Protein AF-A0A9W8GGF5-F1 (afdb_monomer_lite)

Foldseek 3Di:
DVVVLVPDDPVVNVVVVVVVVVVVVVVVVVVQVVVVVVVVVVVVVVVVVVVVVPDPPDDDPDCPDPDPPQFFDKDKDKDWCVDCVQAVDWDAAPNRLETEHDLVSVVVCLVVLLVVQVVLVVDPAFPDRKKKWKKKFKDWPNDTQDIFPIQIDDSVCVSVSSVVRVVSVVVVSVCCVVVVPSNVSSVPPTRIIMMMMMIIGTRHDPPPLQPPPQDFDPWCDDPPDIDGRDRDPPQPQLVVQCVVQPCVRNVDGGPDSDPVSVCVVCVNPDDDDDPPPD

pLDDT: mean 73.53, std 18.03, range [32.34, 97.19]

Structure (mmCIF, N/CA/C/O backbone):
data_AF-A0A9W8GGF5-F1
#
_entry.id   AF-A0A9W8GGF5-F1
#
loop_
_atom_site.group_PDB
_atom_site.id
_atom_site.type_symbol
_atom_site.label_atom_id
_atom_site.label_alt_id
_atom_site.label_comp_id
_atom_site.label_asym_id
_atom_site.label_entity_id
_atom_site.label_seq_id
_atom_site.pdbx_PDB_ins_code
_atom_site.Cartn_x
_atom_site.Cartn_y
_atom_site.Cartn_z
_atom_site.occupancy
_atom_site.B_iso_or_equiv
_atom_site.auth_seq_id
_atom_site.auth_comp_id
_atom_site.auth_asym_id
_atom_site.auth_atom_id
_atom_site.pdbx_PDB_model_num
ATOM 1 N N . MET A 1 1 ? 32.914 15.468 -36.894 1.00 51.06 1 MET A N 1
ATOM 2 C CA . MET A 1 1 ? 32.803 15.089 -35.466 1.00 51.06 1 MET A CA 1
ATOM 3 C C . MET A 1 1 ? 33.091 13.597 -35.265 1.00 51.06 1 MET A C 1
ATOM 5 O O . MET A 1 1 ? 33.987 13.287 -34.498 1.00 51.06 1 MET A O 1
ATOM 9 N N . TYR A 1 2 ? 32.466 12.690 -36.031 1.00 46.34 2 TYR A N 1
ATOM 10 C CA . TYR A 1 2 ? 32.773 11.245 -36.002 1.00 46.34 2 TYR A CA 1
ATOM 11 C C . TY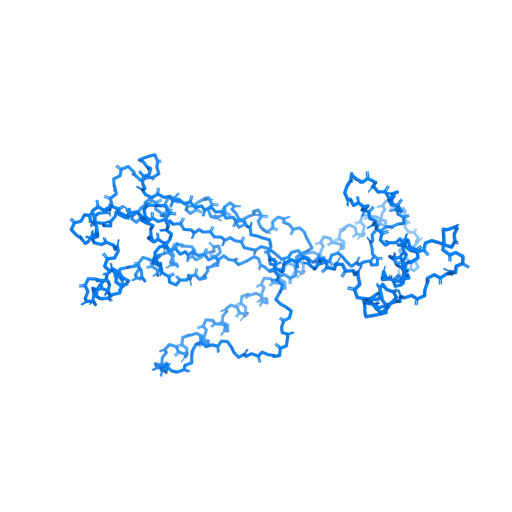R A 1 2 ? 34.224 10.866 -36.367 1.00 46.34 2 TYR A C 1
ATOM 13 O O . TYR A 1 2 ? 34.773 9.944 -35.777 1.00 46.34 2 TYR A O 1
ATOM 21 N N . SER A 1 3 ? 34.885 11.593 -37.281 1.00 53.00 3 SER A N 1
ATOM 22 C CA . SER A 1 3 ? 36.275 11.276 -37.670 1.00 53.00 3 SER A CA 1
ATOM 23 C C . SER A 1 3 ? 37.319 11.606 -36.598 1.00 53.00 3 SER A C 1
ATOM 25 O O . SER A 1 3 ? 38.420 11.079 -36.657 1.00 53.00 3 SER A O 1
ATOM 27 N N . PHE A 1 4 ? 36.989 12.480 -35.640 1.00 61.28 4 PHE A N 1
ATOM 28 C CA . PHE A 1 4 ? 37.875 12.842 -34.532 1.00 61.28 4 PHE A CA 1
ATOM 29 C C . PHE A 1 4 ? 37.744 11.832 -33.389 1.00 61.28 4 PHE A C 1
ATOM 31 O O . PHE A 1 4 ? 38.746 11.353 -32.877 1.00 61.28 4 PHE A O 1
ATOM 38 N N . PHE A 1 5 ? 36.512 11.428 -33.064 1.00 63.66 5 PHE A N 1
ATOM 39 C CA . PHE A 1 5 ? 36.251 10.418 -32.039 1.00 63.66 5 PHE A CA 1
ATOM 40 C C . PHE A 1 5 ? 36.925 9.078 -32.370 1.00 63.66 5 PHE A C 1
ATOM 42 O O . PHE A 1 5 ? 37.665 8.550 -31.551 1.00 63.66 5 PHE A O 1
ATOM 49 N N . ASN A 1 6 ? 36.796 8.611 -33.617 1.00 66.19 6 ASN A N 1
ATOM 50 C CA . ASN A 1 6 ? 37.407 7.356 -34.073 1.00 66.19 6 ASN A CA 1
ATOM 51 C C . ASN A 1 6 ? 38.944 7.407 -34.195 1.00 66.19 6 ASN A C 1
ATOM 53 O O . ASN A 1 6 ? 39.558 6.388 -34.497 1.00 66.19 6 ASN A O 1
ATOM 57 N N . SER A 1 7 ? 39.560 8.581 -34.014 1.00 67.94 7 SER A N 1
ATOM 58 C CA . SER A 1 7 ? 41.021 8.757 -34.033 1.00 67.94 7 SER A CA 1
ATOM 59 C C . SER A 1 7 ? 41.655 8.774 -32.638 1.00 67.94 7 SER A C 1
ATOM 61 O O . SER A 1 7 ? 42.878 8.790 -32.527 1.00 67.94 7 SER A O 1
ATOM 63 N N . LEU A 1 8 ? 40.834 8.776 -31.584 1.00 71.62 8 LEU A N 1
ATOM 64 C CA . LEU A 1 8 ? 41.281 8.738 -30.193 1.00 71.62 8 LEU A CA 1
ATOM 65 C C . LEU A 1 8 ? 41.612 7.306 -29.760 1.00 71.62 8 LEU A C 1
ATOM 67 O O . LEU A 1 8 ? 41.119 6.345 -30.356 1.00 71.62 8 LEU A O 1
ATOM 71 N N . SER A 1 9 ? 42.427 7.163 -28.713 1.00 81.31 9 SER A N 1
ATOM 72 C CA . SER A 1 9 ? 42.676 5.858 -28.093 1.00 81.31 9 SER A CA 1
ATOM 73 C C . SER A 1 9 ? 41.379 5.282 -27.506 1.00 81.31 9 SER A C 1
ATOM 75 O O . SER A 1 9 ? 40.455 6.029 -27.188 1.00 81.31 9 SER A O 1
ATOM 77 N N . ILE A 1 10 ? 41.298 3.957 -27.359 1.00 74.50 10 ILE A N 1
ATOM 78 C CA . ILE A 1 10 ? 40.105 3.293 -26.802 1.00 74.50 10 ILE A CA 1
ATOM 79 C C . ILE A 1 10 ? 39.810 3.810 -25.382 1.00 74.50 10 ILE A C 1
ATOM 81 O O . ILE A 1 10 ? 38.660 4.090 -25.067 1.00 74.50 10 ILE A O 1
ATOM 85 N N . GLU A 1 11 ? 40.843 4.041 -24.566 1.00 77.31 11 GLU A N 1
ATOM 86 C CA . GLU A 1 11 ? 40.689 4.598 -23.214 1.00 77.31 11 GLU A CA 1
ATOM 87 C C . GLU A 1 11 ? 40.115 6.024 -23.223 1.00 77.31 11 GLU A C 1
ATOM 89 O O . GLU A 1 11 ? 39.251 6.352 -22.408 1.00 77.31 11 GLU A O 1
ATOM 94 N N . ASP A 1 12 ? 40.547 6.871 -24.162 1.00 73.38 12 ASP A N 1
ATOM 95 C CA . ASP A 1 12 ? 40.023 8.235 -24.295 1.00 73.38 12 ASP A CA 1
ATOM 96 C C . ASP A 1 12 ? 38.578 8.240 -24.815 1.00 73.38 12 ASP A C 1
ATOM 98 O O . ASP A 1 12 ? 37.759 9.049 -24.369 1.00 73.38 12 ASP A O 1
ATOM 102 N N . GLN A 1 13 ? 38.240 7.320 -25.726 1.00 69.69 13 GLN A N 1
ATOM 103 C CA . GLN A 1 13 ? 36.870 7.129 -26.210 1.00 69.69 13 GLN A CA 1
ATOM 104 C C . GLN A 1 13 ? 35.942 6.678 -25.074 1.00 69.69 13 GLN A C 1
ATOM 106 O O . GLN A 1 13 ? 34.884 7.284 -24.883 1.00 69.69 13 GLN A O 1
ATOM 111 N N . ASP A 1 14 ? 36.352 5.684 -24.281 1.00 70.12 14 ASP A N 1
ATOM 112 C CA . ASP A 1 14 ? 35.579 5.167 -23.147 1.00 70.12 14 ASP A CA 1
ATOM 113 C C . ASP A 1 14 ? 35.387 6.226 -22.057 1.00 70.12 14 ASP A C 1
ATOM 115 O O . ASP A 1 14 ? 34.285 6.382 -21.520 1.00 70.12 14 ASP A O 1
ATOM 119 N N . LYS A 1 15 ? 36.422 7.025 -21.774 1.00 75.88 15 LYS A N 1
ATOM 120 C CA . LYS A 1 15 ? 36.327 8.140 -20.826 1.00 75.88 15 LYS A CA 1
ATOM 121 C C . LYS A 1 15 ? 35.338 9.207 -21.300 1.00 75.88 15 LYS A C 1
ATOM 123 O O . LYS A 1 15 ? 34.479 9.629 -20.525 1.00 75.88 15 LYS A O 1
ATOM 128 N N . MET A 1 16 ? 35.398 9.596 -22.575 1.00 75.38 16 MET A N 1
ATOM 129 C CA . MET A 1 16 ? 34.457 10.562 -23.155 1.00 75.38 16 MET A CA 1
ATOM 130 C C . MET A 1 16 ? 33.015 10.037 -23.179 1.00 75.38 16 MET A C 1
ATOM 132 O O . MET A 1 16 ? 32.076 10.806 -22.962 1.00 75.38 16 MET A O 1
ATOM 136 N N . VAL A 1 17 ? 32.819 8.738 -23.424 1.00 71.75 17 VAL A N 1
ATOM 137 C CA . VAL A 1 17 ? 31.499 8.090 -23.352 1.00 71.75 17 VAL A CA 1
ATOM 138 C C . VAL A 1 17 ? 30.986 8.071 -21.913 1.00 71.75 17 VAL A C 1
ATOM 140 O O . VAL A 1 17 ? 29.831 8.430 -21.684 1.00 71.75 17 VAL A O 1
ATOM 143 N N . GLY A 1 18 ? 31.835 7.732 -20.941 1.00 73.00 18 GLY A N 1
ATOM 144 C CA . GLY A 1 18 ? 31.492 7.736 -19.518 1.00 73.00 18 GLY A CA 1
ATOM 145 C C . GLY A 1 18 ? 31.085 9.119 -19.003 1.00 73.00 18 GLY A C 1
ATOM 146 O O . GLY A 1 18 ? 30.042 9.258 -18.364 1.00 73.00 18 GLY A O 1
ATOM 147 N N . GLU A 1 19 ? 31.850 10.159 -19.340 1.00 78.25 19 GLU A N 1
ATOM 148 C CA . GLU A 1 19 ? 31.534 11.552 -18.985 1.00 78.25 19 GLU A CA 1
ATOM 149 C C . GLU A 1 19 ? 30.218 12.017 -19.626 1.00 78.25 19 GLU A C 1
ATOM 151 O O . GLU A 1 19 ? 29.399 12.688 -18.985 1.00 78.25 19 GLU A O 1
ATOM 156 N N . LYS A 1 20 ? 29.960 11.611 -20.875 1.00 73.19 20 LYS A N 1
ATOM 157 C CA . LYS A 1 20 ? 28.725 11.957 -21.582 1.00 73.19 20 LYS A CA 1
ATOM 158 C C . LYS A 1 20 ? 27.503 11.231 -21.023 1.00 73.19 20 LYS A C 1
ATOM 160 O O . LYS A 1 20 ? 26.466 11.866 -20.849 1.00 73.19 20 LYS A O 1
ATOM 165 N N . LEU A 1 21 ? 27.629 9.949 -20.679 1.00 59.28 21 LEU A N 1
ATOM 166 C CA . LEU A 1 21 ? 26.585 9.181 -19.992 1.00 59.28 21 LEU A CA 1
ATOM 167 C C . LEU A 1 21 ? 26.280 9.757 -18.607 1.00 59.28 21 LEU A C 1
ATOM 169 O O . LEU A 1 21 ? 25.115 9.875 -18.236 1.00 59.28 21 LEU A O 1
ATOM 173 N N . HIS A 1 22 ? 27.306 10.163 -17.858 1.00 69.44 22 HIS A N 1
ATOM 174 C CA . HIS A 1 22 ? 27.123 10.808 -16.561 1.00 69.44 22 HIS A CA 1
ATOM 175 C C . HIS A 1 22 ? 26.369 12.140 -16.689 1.00 69.44 22 HIS A C 1
ATOM 177 O O . HIS A 1 22 ? 25.399 12.368 -15.969 1.00 69.44 22 HIS A O 1
ATOM 183 N N . THR A 1 23 ? 26.755 12.977 -17.656 1.00 77.44 23 THR A N 1
ATOM 184 C CA . THR A 1 23 ? 26.082 14.258 -17.929 1.00 77.44 23 THR A CA 1
ATOM 185 C C . THR A 1 23 ? 24.625 14.038 -18.354 1.00 77.44 23 THR A C 1
ATOM 187 O O . THR A 1 23 ? 23.726 14.672 -17.809 1.00 77.44 23 THR A O 1
ATOM 190 N N . MET A 1 24 ? 24.369 13.084 -19.257 1.00 62.78 24 MET A N 1
ATOM 191 C CA . MET A 1 24 ? 23.010 12.735 -19.688 1.00 62.78 24 MET A CA 1
ATOM 192 C C . MET A 1 24 ? 22.141 12.211 -18.540 1.00 62.78 24 MET A C 1
ATOM 194 O O . MET A 1 24 ? 20.963 12.550 -18.474 1.00 62.78 24 MET A O 1
ATOM 198 N N . ASN A 1 25 ? 22.704 11.415 -17.626 1.00 61.47 25 ASN A N 1
ATOM 199 C CA . ASN A 1 25 ? 21.973 10.929 -16.455 1.00 61.47 25 ASN A CA 1
ATOM 200 C C . ASN A 1 25 ? 21.582 12.073 -15.514 1.00 61.47 25 ASN A C 1
ATOM 202 O O . ASN A 1 25 ? 20.444 12.104 -15.054 1.00 61.47 25 ASN A O 1
ATOM 206 N N . LEU A 1 26 ? 22.480 13.035 -15.276 1.00 75.38 26 LEU A N 1
ATOM 207 C CA . LEU A 1 26 ? 22.184 14.215 -14.456 1.00 75.38 26 LEU A CA 1
ATOM 208 C C . LEU A 1 26 ? 21.113 15.111 -15.098 1.00 75.38 26 LEU A C 1
ATOM 210 O O . LEU A 1 26 ? 20.215 15.600 -14.413 1.00 75.38 26 LEU A O 1
ATOM 214 N N . GLU A 1 27 ? 21.185 15.320 -16.415 1.00 71.81 27 GLU A N 1
ATOM 215 C CA . GLU A 1 27 ? 20.181 16.087 -17.164 1.00 71.81 27 GLU A CA 1
ATOM 216 C C . GLU A 1 27 ? 18.812 15.394 -17.154 1.00 71.81 27 GLU A C 1
ATOM 218 O O . GLU A 1 27 ? 17.785 16.053 -16.965 1.00 71.81 27 GLU A O 1
ATOM 223 N N . TRP A 1 28 ? 18.795 14.067 -17.305 1.00 62.94 28 TRP A N 1
ATOM 224 C CA . TRP A 1 28 ? 17.580 13.263 -17.218 1.00 62.94 28 TRP A CA 1
ATOM 225 C C . TRP A 1 28 ? 16.968 13.309 -15.818 1.00 62.94 28 TRP A C 1
ATOM 227 O O . TRP A 1 28 ? 15.774 13.573 -15.694 1.00 62.94 28 TRP A O 1
ATOM 237 N N . GLU A 1 29 ? 17.769 13.112 -14.768 1.00 58.84 29 GLU A N 1
ATOM 238 C CA . GLU A 1 29 ? 17.314 13.148 -13.374 1.00 58.84 29 GLU A CA 1
ATOM 239 C C . GLU A 1 29 ? 16.692 14.506 -13.041 1.00 58.84 29 GLU A C 1
ATOM 241 O O . GLU A 1 29 ? 15.559 14.575 -12.559 1.00 58.84 29 GLU A O 1
ATOM 246 N N . LYS A 1 30 ? 17.374 15.595 -13.413 1.00 74.50 30 LYS A N 1
ATOM 247 C CA . LYS A 1 30 ? 16.872 16.957 -13.228 1.00 74.50 30 LYS A CA 1
ATOM 248 C C . LYS A 1 30 ? 15.566 17.204 -13.989 1.00 74.50 30 LYS A C 1
ATOM 250 O O . LYS A 1 30 ? 14.607 17.706 -13.407 1.00 74.50 30 LYS A O 1
ATOM 255 N N . SER A 1 31 ? 15.498 16.826 -15.267 1.00 61.78 31 SER A N 1
ATOM 256 C CA . SER A 1 31 ? 14.288 17.008 -16.079 1.00 61.78 31 SER A CA 1
ATOM 257 C C . SER A 1 31 ? 13.111 16.180 -15.554 1.00 61.78 31 SER A C 1
ATOM 259 O O . SER A 1 31 ? 11.965 16.637 -15.574 1.00 61.78 31 SER A O 1
ATOM 261 N N . ASN A 1 32 ? 13.379 14.975 -15.053 1.00 54.91 32 ASN A N 1
ATOM 262 C CA . ASN A 1 32 ? 12.346 14.091 -14.535 1.00 54.91 32 ASN A CA 1
ATOM 263 C C . ASN A 1 32 ? 11.808 14.578 -13.180 1.00 54.91 32 ASN A C 1
ATOM 265 O O . ASN A 1 32 ? 10.596 14.522 -12.963 1.00 54.91 32 ASN A O 1
ATOM 269 N N . LEU A 1 33 ? 12.676 15.125 -12.320 1.00 61.12 33 LEU A N 1
ATOM 270 C CA . LEU A 1 33 ? 12.291 15.806 -11.078 1.00 61.12 33 LEU A CA 1
ATOM 271 C C . LEU A 1 33 ? 11.419 17.038 -11.362 1.00 61.12 33 LEU A C 1
ATOM 273 O O . LEU A 1 33 ? 10.316 17.139 -10.830 1.00 61.12 33 LEU A O 1
ATOM 277 N N . GLU A 1 34 ? 11.841 17.919 -12.275 1.00 68.12 34 GLU A N 1
ATOM 278 C CA . GLU A 1 34 ? 11.065 19.110 -12.663 1.00 68.12 34 GLU A CA 1
ATOM 279 C C . GLU A 1 34 ? 9.689 18.738 -13.251 1.00 68.12 34 GLU A C 1
ATOM 281 O O . GLU A 1 34 ? 8.662 19.343 -12.927 1.00 68.12 34 GLU A O 1
ATOM 286 N N . ALA A 1 35 ? 9.635 17.698 -14.090 1.00 50.44 35 ALA A N 1
ATOM 287 C CA . ALA A 1 35 ? 8.381 17.203 -14.650 1.00 50.44 35 ALA A CA 1
ATOM 288 C C . ALA A 1 35 ? 7.485 16.530 -13.593 1.00 50.44 35 ALA A C 1
ATOM 290 O O . ALA A 1 35 ? 6.257 16.592 -13.702 1.00 50.44 35 ALA A O 1
ATOM 291 N N . ALA A 1 36 ? 8.070 15.873 -12.588 1.00 46.88 36 ALA A N 1
ATOM 292 C CA . ALA A 1 36 ? 7.338 15.283 -11.471 1.00 46.88 36 ALA A CA 1
ATOM 293 C C . ALA A 1 36 ? 6.711 16.363 -10.585 1.00 46.88 36 ALA A C 1
ATOM 295 O O . ALA A 1 36 ? 5.510 16.284 -10.314 1.00 46.88 36 ALA A O 1
ATOM 296 N N . ASP A 1 37 ? 7.466 17.402 -10.233 1.00 57.75 37 ASP A N 1
ATOM 297 C CA . ASP A 1 37 ? 6.970 18.535 -9.451 1.00 57.75 37 ASP A CA 1
ATOM 298 C C . ASP A 1 37 ? 5.801 19.236 -10.146 1.00 57.75 37 ASP A C 1
ATOM 300 O O . ASP A 1 37 ? 4.769 19.504 -9.524 1.00 57.75 37 ASP A O 1
ATOM 304 N N . GLU A 1 38 ? 5.894 19.458 -11.459 1.00 57.72 38 GLU A N 1
ATOM 305 C CA . GLU A 1 38 ? 4.811 20.082 -12.222 1.00 57.72 38 GLU A CA 1
ATOM 306 C C . GLU A 1 38 ? 3.555 19.192 -12.292 1.00 57.72 38 GLU A C 1
ATOM 308 O O . GLU A 1 38 ? 2.430 19.692 -12.173 1.00 57.72 38 GLU A O 1
ATOM 313 N N . ARG A 1 39 ? 3.710 17.865 -12.427 1.00 47.09 39 ARG A N 1
ATOM 314 C CA . ARG A 1 39 ? 2.578 16.917 -12.366 1.00 47.09 39 ARG A CA 1
ATOM 315 C C . ARG A 1 39 ? 1.919 16.924 -10.986 1.00 47.09 39 ARG A C 1
ATOM 317 O O . ARG A 1 39 ? 0.692 17.011 -10.903 1.00 47.09 39 ARG A O 1
ATOM 324 N N . SER A 1 40 ? 2.718 16.887 -9.923 1.00 45.44 40 SER A N 1
ATOM 325 C CA . SER A 1 40 ? 2.254 16.929 -8.533 1.00 45.44 40 SER A CA 1
ATOM 326 C C . SER A 1 40 ? 1.532 18.238 -8.220 1.00 45.44 40 SER A C 1
ATOM 328 O O . SER A 1 40 ? 0.445 18.228 -7.636 1.00 45.44 40 SER A O 1
ATOM 330 N N . ARG A 1 41 ? 2.072 19.373 -8.679 1.00 68.00 41 ARG A N 1
ATOM 331 C CA . ARG A 1 41 ? 1.452 20.696 -8.537 1.00 68.00 41 ARG A CA 1
ATOM 332 C C . ARG A 1 41 ? 0.083 20.751 -9.217 1.00 68.00 41 ARG A C 1
ATOM 334 O O . ARG A 1 41 ? -0.890 21.146 -8.576 1.00 68.00 41 ARG A O 1
ATOM 341 N N . ARG A 1 42 ? -0.020 20.290 -10.470 1.00 53.69 42 ARG A N 1
ATOM 342 C CA . ARG A 1 42 ? -1.293 20.244 -11.220 1.00 53.69 42 ARG A CA 1
ATOM 343 C C . ARG A 1 42 ? -2.322 19.319 -10.579 1.00 53.69 42 ARG A C 1
ATOM 345 O O . ARG A 1 42 ? -3.494 19.681 -10.497 1.00 53.69 42 ARG A O 1
ATOM 352 N N . ALA A 1 43 ? -1.898 18.149 -10.101 1.00 45.72 43 ALA A N 1
ATOM 353 C CA . ALA A 1 43 ? -2.781 17.206 -9.420 1.00 45.72 43 ALA A CA 1
ATOM 354 C C . ALA A 1 43 ? -3.342 17.796 -8.116 1.00 45.72 43 ALA A C 1
ATOM 356 O O . ALA A 1 43 ? -4.540 17.687 -7.856 1.00 45.72 43 ALA A O 1
ATOM 357 N N . ARG A 1 44 ? -2.507 18.492 -7.331 1.00 50.72 44 ARG A N 1
ATOM 358 C CA . ARG A 1 44 ? -2.931 19.191 -6.104 1.00 50.72 44 ARG A CA 1
ATOM 359 C C . ARG A 1 44 ? -3.891 20.336 -6.391 1.00 50.72 44 ARG A C 1
ATOM 361 O O . ARG A 1 44 ? -4.883 20.498 -5.683 1.00 50.72 44 ARG A O 1
ATOM 368 N N . GLU A 1 45 ? -3.608 21.127 -7.420 1.00 58.81 45 GLU A N 1
ATOM 369 C CA . GLU A 1 45 ? -4.470 22.231 -7.837 1.00 58.81 45 GLU A CA 1
ATOM 370 C C . GLU A 1 45 ? -5.849 21.713 -8.275 1.00 58.81 45 GLU A C 1
ATOM 372 O O . GLU A 1 45 ? -6.875 22.214 -7.815 1.00 58.81 45 GLU A O 1
ATOM 377 N N . MET A 1 46 ? -5.876 20.628 -9.053 1.00 54.31 46 MET A N 1
ATOM 378 C CA . MET A 1 46 ? -7.105 19.945 -9.458 1.00 54.31 46 MET A CA 1
ATOM 379 C C . MET A 1 46 ? -7.861 19.355 -8.258 1.00 54.31 46 MET A C 1
ATOM 381 O O . MET A 1 46 ? -9.066 19.563 -8.138 1.00 54.31 46 MET A O 1
ATOM 385 N N . ALA A 1 47 ? -7.171 18.689 -7.328 1.00 48.84 47 ALA A N 1
ATOM 386 C CA . ALA A 1 47 ? -7.783 18.128 -6.123 1.00 48.84 47 ALA A CA 1
ATOM 387 C C . ALA A 1 47 ? -8.425 19.213 -5.241 1.00 48.84 47 ALA A C 1
ATOM 389 O O . ALA A 1 47 ? -9.566 19.057 -4.806 1.00 48.84 47 ALA A O 1
ATOM 390 N N . ARG A 1 48 ? -7.747 20.353 -5.042 1.00 56.44 48 ARG A N 1
ATOM 391 C CA . ARG A 1 48 ? -8.296 21.507 -4.306 1.00 56.44 48 ARG A CA 1
ATOM 392 C C . ARG A 1 48 ? -9.514 22.109 -5.005 1.00 56.44 48 ARG A C 1
ATOM 394 O O . ARG A 1 48 ? -10.502 22.417 -4.341 1.00 56.44 48 ARG A O 1
ATOM 401 N N . GLN A 1 49 ? -9.478 22.235 -6.333 1.00 56.22 49 GLN A N 1
ATOM 402 C CA . GLN A 1 49 ? -10.628 22.698 -7.117 1.00 56.22 49 GLN A CA 1
ATOM 403 C C . GLN A 1 49 ? -11.822 21.738 -7.021 1.00 56.22 49 GLN A C 1
ATOM 405 O O . GLN A 1 49 ? -12.963 22.195 -7.005 1.00 56.22 49 GLN A O 1
ATOM 410 N N . MET A 1 50 ? -11.582 20.426 -6.939 1.00 48.88 50 MET A N 1
ATOM 411 C CA . MET A 1 50 ? -12.644 19.429 -6.769 1.00 48.88 50 MET A CA 1
ATOM 412 C C . MET A 1 50 ? -13.221 19.426 -5.349 1.00 48.88 50 MET A C 1
ATOM 414 O O . MET A 1 50 ? -14.441 19.396 -5.207 1.00 48.88 50 MET A O 1
ATOM 418 N N . MET A 1 51 ? -12.384 19.550 -4.311 1.00 50.91 51 MET A N 1
ATOM 419 C CA . MET A 1 51 ? -12.849 19.703 -2.923 1.00 50.91 51 MET A CA 1
ATOM 420 C C . MET A 1 51 ? -13.700 20.966 -2.740 1.00 50.91 51 MET A C 1
ATOM 422 O O . MET A 1 51 ? -14.743 20.912 -2.100 1.00 50.91 51 MET A O 1
ATOM 426 N N . ALA A 1 52 ? -13.300 22.090 -3.347 1.00 58.25 52 ALA A N 1
ATOM 427 C CA . ALA A 1 52 ? -14.037 23.353 -3.263 1.00 58.25 52 ALA A CA 1
ATOM 428 C C . ALA A 1 52 ? -15.418 23.317 -3.946 1.00 58.25 52 ALA A C 1
ATOM 430 O O . ALA A 1 52 ? -16.257 24.174 -3.677 1.00 58.25 52 ALA A O 1
ATOM 431 N N . ARG A 1 53 ? -15.659 22.351 -4.842 1.00 53.69 53 ARG A N 1
ATOM 432 C CA . ARG A 1 53 ? -16.933 22.205 -5.561 1.00 53.69 53 ARG A CA 1
ATOM 433 C C . ARG A 1 53 ? -17.968 21.364 -4.814 1.00 53.69 53 ARG A C 1
ATOM 435 O O . ARG A 1 53 ? -19.120 21.390 -5.231 1.00 53.69 53 ARG A O 1
ATOM 442 N N . SER A 1 54 ? -17.586 20.661 -3.741 1.00 44.19 54 SER A N 1
ATOM 443 C CA . SER A 1 54 ? -18.479 19.862 -2.879 1.00 44.19 54 SER A CA 1
ATOM 444 C C . SER A 1 54 ? -19.511 19.016 -3.644 1.00 44.19 54 SER A C 1
ATOM 446 O O . SER A 1 54 ? -20.658 18.908 -3.217 1.00 44.19 54 SER A O 1
ATOM 448 N N . ASP A 1 55 ? -19.132 18.453 -4.796 1.00 41.47 55 ASP A N 1
ATOM 449 C CA . ASP A 1 55 ? -20.049 17.722 -5.673 1.00 41.47 55 ASP A CA 1
ATOM 450 C C . ASP A 1 55 ? -20.201 16.269 -5.174 1.00 41.47 55 ASP A C 1
ATOM 452 O O . ASP A 1 55 ? -19.235 15.500 -5.232 1.00 41.47 55 ASP A O 1
ATOM 456 N N . PRO A 1 56 ? -21.381 15.865 -4.663 1.00 43.03 56 PRO A N 1
ATOM 457 C CA . PRO A 1 56 ? -21.572 14.558 -4.036 1.00 43.03 56 PRO A CA 1
ATOM 458 C C . PRO A 1 56 ? -21.513 13.383 -5.027 1.00 43.03 56 PRO A C 1
ATOM 460 O O . PRO A 1 56 ? -21.424 12.236 -4.594 1.00 43.03 56 PRO A O 1
ATOM 463 N N . ASN A 1 57 ? -21.538 13.637 -6.343 1.00 34.69 57 ASN A N 1
ATOM 464 C CA . ASN A 1 57 ? -21.720 12.596 -7.360 1.00 34.69 57 ASN A CA 1
ATOM 465 C C . ASN A 1 57 ? -20.485 12.265 -8.211 1.00 34.69 57 ASN A C 1
ATOM 467 O O . ASN A 1 57 ? -20.618 11.550 -9.206 1.00 34.69 57 ASN A O 1
ATOM 471 N N . ARG A 1 58 ? -19.273 12.721 -7.864 1.00 34.53 58 ARG A N 1
ATOM 472 C CA . ARG A 1 58 ? -18.079 12.393 -8.670 1.00 34.53 58 ARG A CA 1
ATOM 473 C C . ARG A 1 58 ? -16.770 12.358 -7.877 1.00 34.53 58 ARG A C 1
ATOM 475 O O . ARG A 1 58 ? -16.042 13.340 -7.815 1.00 34.53 58 ARG A O 1
ATOM 482 N N . VAL A 1 59 ? -16.398 11.164 -7.412 1.00 33.06 59 VAL A N 1
ATOM 483 C CA . VAL A 1 59 ? -14.987 10.754 -7.258 1.00 33.06 59 VAL A CA 1
ATOM 484 C C . VAL A 1 59 ? -14.834 9.337 -7.815 1.00 33.06 59 VAL A C 1
ATOM 486 O O . VAL A 1 59 ? -14.587 8.367 -7.110 1.00 33.06 59 VAL A O 1
ATOM 489 N N . GLY A 1 60 ? -15.059 9.215 -9.117 1.00 32.34 60 GLY A N 1
ATOM 490 C CA . GLY A 1 60 ? -14.589 8.100 -9.921 1.00 32.34 60 GLY A CA 1
ATOM 491 C C . GLY A 1 60 ? -13.725 8.714 -11.002 1.00 32.34 60 GLY A C 1
ATOM 492 O O . GLY A 1 60 ? -14.205 9.550 -11.766 1.00 32.34 60 GLY A O 1
ATOM 493 N N . PHE A 1 61 ? -12.442 8.372 -10.989 1.00 32.62 61 PHE A N 1
ATOM 494 C CA . PHE A 1 61 ? -11.491 8.650 -12.056 1.00 32.62 61 PHE A CA 1
ATOM 495 C C . PHE A 1 61 ? -12.196 8.496 -13.416 1.00 32.62 61 PHE A C 1
ATOM 497 O O . PHE A 1 61 ? -12.875 7.495 -13.637 1.00 32.62 61 PHE A O 1
ATOM 504 N N . TYR A 1 62 ? -12.096 9.503 -14.288 1.00 33.94 62 TYR A N 1
ATOM 505 C CA . TYR A 1 62 ? -12.514 9.400 -15.688 1.00 33.94 62 TYR A CA 1
ATOM 506 C C . TYR A 1 62 ? -11.968 8.081 -16.242 1.00 33.94 62 TYR A C 1
ATOM 508 O O . TYR A 1 62 ? -10.757 7.906 -16.179 1.00 33.94 62 TYR A O 1
ATOM 516 N N . ASP A 1 63 ? -12.825 7.157 -16.687 1.00 33.84 63 ASP A N 1
ATOM 517 C CA . ASP A 1 63 ? -12.411 5.856 -17.226 1.00 33.84 63 ASP A CA 1
ATOM 518 C C . ASP A 1 63 ? -11.813 6.080 -18.630 1.00 33.84 63 ASP A C 1
ATOM 520 O O . ASP A 1 63 ? -12.567 6.320 -19.577 1.00 33.84 63 ASP A O 1
ATOM 524 N N . PRO A 1 64 ? -10.476 6.111 -18.804 1.00 36.66 64 PRO A N 1
ATOM 525 C CA . PRO A 1 64 ? -9.828 6.560 -20.041 1.00 36.66 64 PRO A CA 1
ATOM 526 C C . PRO A 1 64 ? -9.857 5.518 -21.177 1.00 36.66 64 PRO A C 1
ATOM 528 O O . PRO A 1 64 ? -9.036 5.582 -22.091 1.00 36.66 64 PRO A O 1
ATOM 531 N N . GLY A 1 65 ? -10.765 4.540 -21.133 1.00 37.28 65 GLY A N 1
ATOM 532 C CA . GLY A 1 65 ? -10.667 3.302 -21.911 1.00 37.28 65 GLY A CA 1
ATOM 533 C C . GLY A 1 65 ? -9.818 2.256 -21.176 1.00 37.28 65 GLY A C 1
ATOM 534 O O . GLY A 1 65 ? -9.565 2.421 -19.984 1.00 37.28 65 GLY A O 1
ATOM 535 N N . PRO A 1 66 ? -9.365 1.170 -21.834 1.00 37.69 66 PRO A N 1
ATOM 536 C CA . PRO A 1 66 ? -8.566 0.126 -21.195 1.00 37.69 66 PRO A CA 1
ATOM 537 C C . PRO A 1 66 ? -7.178 0.666 -20.822 1.00 37.69 66 PRO A C 1
ATOM 539 O O . PRO A 1 66 ? -6.181 0.443 -21.510 1.00 37.69 66 PRO A O 1
ATOM 542 N N . VAL A 1 67 ? -7.103 1.401 -19.715 1.00 41.31 67 VAL A N 1
ATOM 543 C CA . VAL A 1 67 ? -5.848 1.792 -19.088 1.00 41.31 67 VAL A CA 1
ATOM 544 C C . VAL A 1 67 ? -5.196 0.502 -18.645 1.00 41.31 67 VAL A C 1
ATOM 546 O O . VAL A 1 67 ? -5.704 -0.191 -17.762 1.00 41.31 67 VAL A O 1
ATOM 549 N N . ARG A 1 68 ? -4.064 0.170 -19.267 1.00 41.28 68 ARG A N 1
ATOM 550 C CA . ARG A 1 68 ? -3.159 -0.847 -18.740 1.00 41.28 68 ARG A CA 1
ATOM 551 C C . ARG A 1 68 ? -2.797 -0.414 -17.323 1.00 41.28 68 ARG A C 1
ATOM 553 O O . ARG A 1 68 ? -1.993 0.496 -17.135 1.00 41.28 68 ARG A O 1
ATOM 560 N N . ARG A 1 69 ? -3.445 -1.017 -16.324 1.00 42.53 69 ARG A N 1
ATOM 561 C CA . ARG A 1 69 ? -3.069 -0.857 -14.922 1.00 42.53 69 ARG A CA 1
ATOM 562 C C . ARG A 1 69 ? -1.665 -1.437 -14.799 1.00 42.53 69 ARG A C 1
ATOM 564 O O . ARG A 1 69 ? -1.508 -2.650 -14.748 1.00 42.53 69 ARG A O 1
ATOM 571 N N . GLN A 1 70 ? -0.652 -0.577 -14.822 1.00 52.31 70 GLN A N 1
ATOM 572 C CA . GLN A 1 70 ? 0.709 -0.971 -14.477 1.00 52.31 70 GLN A CA 1
ATOM 573 C C . GLN A 1 70 ? 0.697 -1.363 -13.002 1.00 52.31 70 GLN A C 1
ATOM 575 O O . GLN A 1 70 ? 0.576 -0.508 -12.116 1.00 52.31 70 GLN A O 1
ATOM 580 N N . ILE A 1 71 ? 0.743 -2.669 -12.754 1.00 60.28 71 ILE A N 1
ATOM 581 C CA . ILE A 1 71 ? 0.872 -3.222 -11.415 1.00 60.28 71 ILE A CA 1
ATOM 582 C C . ILE A 1 71 ? 2.302 -2.924 -10.971 1.00 60.28 71 ILE A C 1
ATOM 584 O O . ILE A 1 71 ? 3.266 -3.456 -11.510 1.00 60.28 71 ILE A O 1
ATOM 588 N N . GLY A 1 72 ? 2.426 -2.026 -9.999 1.00 68.88 72 GLY A N 1
ATOM 589 C CA . GLY A 1 72 ? 3.694 -1.788 -9.326 1.00 68.88 72 GLY A CA 1
ATOM 590 C C . GLY A 1 72 ? 3.971 -2.874 -8.301 1.00 68.88 72 GLY A C 1
ATOM 591 O O . GLY A 1 72 ? 3.038 -3.369 -7.662 1.00 68.88 72 GLY A O 1
ATOM 592 N N . VAL A 1 73 ? 5.246 -3.194 -8.117 1.00 80.31 73 VAL A N 1
ATOM 593 C CA . VAL A 1 73 ? 5.710 -4.127 -7.093 1.00 80.31 73 VAL A CA 1
ATOM 594 C C . VAL A 1 73 ? 5.586 -3.443 -5.725 1.00 80.31 73 VAL A C 1
ATOM 596 O O . VAL A 1 73 ? 6.144 -2.355 -5.544 1.00 80.31 73 VAL A O 1
ATOM 599 N N . PRO A 1 74 ? 4.819 -4.017 -4.779 1.00 87.88 74 PRO A N 1
ATOM 600 C CA . PRO A 1 74 ? 4.591 -3.400 -3.482 1.00 87.88 74 PRO A CA 1
ATOM 601 C C . PRO A 1 74 ? 5.703 -3.754 -2.490 1.00 87.88 74 PRO A C 1
ATOM 603 O O . PRO A 1 74 ? 5.955 -4.925 -2.213 1.00 87.88 74 PRO A O 1
ATOM 606 N N . LEU A 1 75 ? 6.289 -2.733 -1.879 1.00 90.62 75 LEU A N 1
ATOM 607 C CA . LEU A 1 75 ? 6.981 -2.826 -0.599 1.00 90.62 75 LEU A CA 1
ATOM 608 C C . LEU A 1 75 ? 5.970 -2.403 0.466 1.00 90.62 75 LEU A C 1
ATOM 610 O O . LEU A 1 75 ? 5.387 -1.326 0.341 1.00 90.62 75 LEU A O 1
ATOM 614 N N . HIS A 1 76 ? 5.718 -3.223 1.485 1.00 93.69 76 HIS A N 1
ATOM 615 C CA . HIS A 1 76 ? 4.722 -2.903 2.510 1.00 93.69 76 HIS A CA 1
ATOM 616 C C . HIS A 1 76 ? 5.128 -3.397 3.896 1.00 93.69 76 HIS A C 1
ATOM 618 O O . HIS A 1 76 ? 5.860 -4.378 4.017 1.00 93.69 76 HIS A O 1
ATOM 624 N N . PHE A 1 77 ? 4.584 -2.749 4.923 1.00 94.38 77 PHE A N 1
ATOM 625 C CA . PHE A 1 77 ? 4.519 -3.303 6.269 1.00 94.38 77 PHE A CA 1
ATOM 626 C C . PHE A 1 77 ? 3.121 -3.102 6.860 1.00 94.38 77 PHE A C 1
ATOM 628 O O . PHE A 1 77 ? 2.368 -2.208 6.462 1.00 94.38 77 PHE A O 1
ATOM 635 N N . ASP A 1 78 ? 2.800 -3.955 7.826 1.00 93.38 78 ASP A N 1
ATOM 636 C CA . ASP A 1 78 ? 1.588 -3.901 8.637 1.00 93.38 78 ASP A CA 1
ATOM 637 C C . ASP A 1 78 ? 2.006 -3.924 10.109 1.00 93.38 78 ASP A C 1
ATOM 639 O O . ASP A 1 78 ? 2.779 -4.787 10.536 1.00 93.38 78 ASP A O 1
ATOM 643 N N . LYS A 1 79 ? 1.524 -2.945 10.871 1.00 93.62 79 LYS A N 1
ATOM 644 C CA . LYS A 1 79 ? 1.707 -2.865 12.318 1.00 93.62 79 LYS A CA 1
ATOM 645 C C . LYS A 1 79 ? 0.344 -2.988 12.976 1.00 93.62 79 LYS A C 1
ATOM 647 O O . LYS A 1 79 ? -0.541 -2.195 12.678 1.00 93.62 79 LYS A O 1
ATOM 652 N N . SER A 1 80 ? 0.198 -3.918 13.917 1.00 92.56 80 SER A N 1
ATOM 653 C CA . SER A 1 80 ? -1.007 -4.053 14.745 1.00 92.56 80 SER A CA 1
ATOM 654 C C . SER A 1 80 ? -0.778 -3.496 16.143 1.00 92.56 80 SER A C 1
ATOM 656 O O . SER A 1 80 ? 0.264 -3.753 16.752 1.00 92.56 80 SER A O 1
ATOM 658 N N . CYS A 1 81 ? -1.758 -2.759 16.666 1.00 90.25 81 CYS A N 1
ATOM 659 C CA . CYS A 1 81 ? -1.715 -2.237 18.030 1.00 90.25 81 CYS A CA 1
ATOM 660 C C . CYS A 1 81 ? -2.003 -3.318 19.088 1.00 90.25 81 CYS A C 1
ATOM 662 O O . CYS A 1 81 ? -1.961 -3.029 20.280 1.00 90.25 81 CYS A O 1
ATOM 664 N N . GLU A 1 82 ? -2.344 -4.543 18.672 1.00 87.38 82 GLU A N 1
ATOM 665 C CA . GLU A 1 82 ? -2.512 -5.699 19.561 1.00 87.38 82 GLU A CA 1
ATOM 666 C C . GLU A 1 82 ? -1.199 -6.054 20.275 1.00 87.38 82 GLU A C 1
ATOM 668 O O . GLU A 1 82 ? -1.196 -6.485 21.429 1.00 87.38 82 GLU A O 1
ATOM 673 N N . PHE A 1 83 ? -0.065 -5.847 19.602 1.00 84.31 83 PHE A N 1
ATOM 674 C CA . PHE A 1 83 ? 1.239 -6.252 20.105 1.00 84.31 83 PHE A CA 1
ATOM 675 C C . PHE A 1 83 ? 1.902 -5.133 20.914 1.00 84.31 83 PHE A C 1
ATOM 677 O O . PHE A 1 83 ? 2.225 -4.065 20.391 1.00 84.31 83 PHE A O 1
ATOM 684 N N . SER A 1 84 ? 2.190 -5.403 22.188 1.00 78.75 84 SER A N 1
ATOM 685 C CA . SER A 1 84 ? 2.766 -4.428 23.128 1.00 78.75 84 SER A CA 1
ATOM 686 C C . SER A 1 84 ? 4.180 -3.955 22.770 1.00 78.75 84 SER A C 1
ATOM 688 O O . SER A 1 84 ? 4.594 -2.877 23.192 1.00 78.75 84 SER A O 1
ATOM 690 N N . ASN A 1 85 ? 4.927 -4.725 21.973 1.00 77.62 85 ASN A N 1
ATOM 691 C CA . ASN A 1 85 ? 6.215 -4.297 21.421 1.00 77.62 85 ASN A CA 1
ATOM 692 C C . ASN A 1 85 ? 6.070 -3.302 20.256 1.00 77.62 85 ASN A C 1
ATOM 694 O O . ASN A 1 85 ? 7.062 -2.683 19.877 1.00 77.62 85 ASN A O 1
ATOM 698 N N . ILE A 1 86 ? 4.869 -3.171 19.683 1.00 82.56 86 ILE A N 1
ATOM 699 C CA . ILE A 1 86 ? 4.543 -2.210 18.624 1.00 82.56 86 ILE A CA 1
ATOM 700 C C . ILE A 1 86 ? 3.851 -0.987 19.233 1.00 82.56 86 ILE A C 1
ATOM 702 O O . ILE A 1 86 ? 4.295 0.134 19.002 1.00 82.56 86 ILE A O 1
ATOM 706 N N . GLU A 1 87 ? 2.806 -1.187 20.039 1.00 91.38 87 GLU A N 1
ATOM 707 C CA . GLU A 1 87 ? 2.132 -0.121 20.787 1.00 91.38 87 GLU A CA 1
ATOM 708 C C . GLU A 1 87 ? 2.097 -0.462 22.286 1.00 91.38 87 GLU A C 1
ATOM 710 O O . GLU A 1 87 ? 1.234 -1.217 22.736 1.00 91.38 87 GLU A O 1
ATOM 715 N N . PRO A 1 88 ? 3.025 0.087 23.088 1.00 84.06 88 PRO A N 1
ATOM 716 C CA . PRO A 1 88 ? 3.081 -0.199 24.519 1.00 84.06 88 PRO A CA 1
ATOM 717 C C . PRO A 1 88 ? 1.973 0.497 25.323 1.00 84.06 88 PRO A C 1
ATOM 719 O O . PRO A 1 88 ? 1.661 0.051 26.427 1.00 84.06 88 PRO A O 1
ATOM 722 N N . TYR A 1 89 ? 1.384 1.580 24.802 1.00 90.00 89 TYR A N 1
ATOM 723 C CA . TYR A 1 89 ? 0.345 2.353 25.490 1.00 90.00 89 TYR A CA 1
ATOM 724 C C . TYR A 1 89 ? -0.794 2.693 24.522 1.00 90.00 89 TYR A C 1
ATOM 726 O O . TYR A 1 89 ? -0.906 3.839 24.080 1.00 90.00 89 TYR A O 1
ATOM 734 N N . PRO A 1 90 ? -1.632 1.710 24.156 1.00 91.19 90 PRO A N 1
ATOM 735 C CA . PRO A 1 90 ? -2.620 1.906 23.113 1.00 91.19 90 PRO A CA 1
ATOM 736 C C . PRO A 1 90 ? -3.748 2.847 23.537 1.00 91.19 90 PRO A C 1
ATOM 738 O O . PRO A 1 90 ? -4.085 2.978 24.717 1.00 91.19 90 PRO A O 1
ATOM 741 N N . VAL A 1 91 ? -4.354 3.492 22.542 1.00 91.56 91 VAL A N 1
ATOM 742 C CA . VAL A 1 91 ? -5.490 4.398 22.724 1.00 91.56 91 VAL A CA 1
ATOM 743 C C . VAL A 1 91 ? -6.784 3.597 22.671 1.00 91.56 91 VAL A C 1
ATOM 745 O O . VAL A 1 91 ? -6.970 2.749 21.803 1.00 91.56 91 VAL A O 1
ATOM 748 N N . SER A 1 92 ? -7.684 3.874 23.607 1.00 90.56 92 SER A N 1
ATOM 749 C CA . SER A 1 92 ? -8.997 3.243 23.683 1.00 90.56 92 SER A CA 1
ATOM 750 C C . SER A 1 92 ? -10.053 4.126 23.022 1.00 90.56 92 SER A C 1
ATOM 752 O O . SER A 1 92 ? -10.201 5.298 23.370 1.00 90.56 92 SER A O 1
ATOM 754 N N . TYR A 1 93 ? -10.806 3.541 22.098 1.00 88.75 93 TYR A N 1
ATOM 755 C CA . TYR A 1 93 ? -11.939 4.143 21.410 1.00 88.75 93 TYR A CA 1
ATOM 756 C C . TYR A 1 93 ? -13.216 3.366 21.742 1.00 88.75 93 TYR A C 1
ATOM 758 O O . TYR A 1 93 ? -13.180 2.189 22.112 1.00 88.75 93 TYR A O 1
ATOM 766 N N . VAL A 1 94 ? -14.371 4.027 21.607 1.00 84.50 94 VAL A N 1
ATOM 767 C CA . VAL A 1 94 ? -15.697 3.392 21.733 1.00 84.50 94 VAL A CA 1
ATOM 768 C C . VAL A 1 94 ? -15.839 2.589 23.042 1.00 84.50 94 VAL A C 1
ATOM 770 O O . VAL A 1 94 ? -16.230 1.426 23.063 1.00 84.50 94 VAL A O 1
ATOM 773 N N . GLY A 1 95 ? -15.454 3.201 24.166 1.00 77.81 95 GLY A N 1
ATOM 774 C CA . GLY A 1 95 ? -15.554 2.570 25.487 1.00 77.81 95 GLY A CA 1
ATOM 775 C C . GLY A 1 95 ? -14.630 1.364 25.707 1.00 77.81 95 GLY A C 1
ATOM 776 O O . GLY A 1 95 ? -14.907 0.569 26.599 1.00 77.81 95 GLY A O 1
ATOM 777 N N . GLY A 1 96 ? -13.556 1.215 24.922 1.00 82.12 96 GLY A N 1
ATOM 778 C CA . GLY A 1 96 ? -12.594 0.110 25.048 1.00 82.12 96 GLY A CA 1
ATOM 779 C C . GLY A 1 96 ? -12.784 -1.032 24.066 1.00 82.12 96 GLY A C 1
ATOM 780 O O . GLY A 1 96 ? -11.974 -1.952 24.068 1.00 82.12 96 GLY A O 1
ATOM 781 N N . GLN A 1 97 ? -13.804 -0.966 23.212 1.00 85.31 97 GLN A N 1
ATOM 782 C CA . GLN A 1 97 ? -14.063 -2.007 22.217 1.00 85.31 97 GLN A CA 1
ATOM 783 C C . GLN A 1 97 ? -13.136 -1.917 21.004 1.00 85.31 97 GLN A C 1
ATOM 785 O O . GLN A 1 97 ? -12.891 -2.919 20.337 1.00 85.31 97 GLN A O 1
ATOM 790 N N . ILE A 1 98 ? -12.589 -0.731 20.725 1.00 89.06 98 ILE A N 1
ATOM 791 C CA . ILE A 1 98 ? -11.599 -0.531 19.668 1.00 89.06 98 ILE A CA 1
ATOM 792 C C . ILE A 1 98 ? -10.328 0.008 20.310 1.00 89.06 98 ILE A C 1
ATOM 794 O O . ILE A 1 98 ? -10.331 1.061 20.945 1.00 89.06 98 ILE A O 1
ATOM 798 N N . ILE A 1 99 ? -9.234 -0.714 20.129 1.00 92.31 99 ILE A N 1
ATOM 799 C CA . ILE A 1 99 ? -7.905 -0.353 20.603 1.00 92.31 99 ILE A CA 1
ATOM 800 C C . ILE A 1 99 ? -7.099 0.109 19.396 1.00 92.31 99 ILE A C 1
ATOM 802 O O . ILE A 1 99 ? -7.136 -0.536 18.350 1.00 92.31 99 ILE A O 1
ATOM 806 N N . GLY A 1 100 ? -6.395 1.230 19.522 1.00 93.75 100 GLY A N 1
ATOM 807 C CA . GLY A 1 100 ? -5.612 1.811 18.440 1.00 93.75 100 GLY A CA 1
ATOM 808 C C . GLY A 1 100 ? -4.283 2.402 18.884 1.00 93.75 100 GLY A C 1
ATOM 809 O O . GLY A 1 100 ? -3.823 2.200 20.007 1.00 93.75 100 GLY A O 1
ATOM 810 N N . PHE A 1 101 ? -3.649 3.119 17.964 1.00 94.06 101 PHE A N 1
ATOM 811 C CA . PHE A 1 101 ? -2.311 3.668 18.149 1.00 94.06 101 PHE A CA 1
ATOM 812 C C . PHE A 1 101 ? -2.329 5.060 18.758 1.00 94.06 101 PHE A C 1
ATOM 814 O O . PHE A 1 101 ? -3.210 5.872 18.472 1.00 94.06 101 PHE A O 1
ATOM 821 N N . ARG A 1 102 ? -1.274 5.376 19.505 1.00 93.25 102 ARG A N 1
ATOM 822 C CA . ARG A 1 102 ? -0.895 6.767 19.733 1.00 93.25 102 ARG A CA 1
ATOM 823 C C . ARG A 1 102 ? -0.299 7.354 18.461 1.00 93.25 102 ARG A C 1
ATOM 825 O O . ARG A 1 102 ? 0.393 6.670 17.701 1.00 93.25 102 ARG A O 1
ATOM 832 N N . LYS A 1 103 ? -0.529 8.649 18.250 1.00 93.19 103 LYS A N 1
ATOM 833 C CA . LYS A 1 103 ? -0.023 9.366 17.077 1.00 93.19 103 LYS A CA 1
ATOM 834 C C . LYS A 1 103 ? 1.500 9.268 16.979 1.00 93.19 103 LYS A C 1
ATOM 836 O O . LYS A 1 103 ? 2.041 9.015 15.904 1.00 93.19 103 LYS A O 1
ATOM 841 N N . GLU A 1 104 ? 2.185 9.377 18.114 1.00 93.31 104 GLU A N 1
ATOM 842 C CA . GLU A 1 104 ? 3.644 9.318 18.206 1.00 93.31 104 GLU A CA 1
ATOM 843 C C . GLU A 1 104 ? 4.200 7.960 17.760 1.00 93.31 104 GLU A C 1
ATOM 845 O O . GLU A 1 104 ? 5.266 7.913 17.151 1.00 93.31 104 GLU A O 1
ATOM 850 N N . THR A 1 105 ? 3.475 6.864 18.007 1.00 92.06 105 THR A N 1
ATOM 851 C CA . THR A 1 105 ? 3.890 5.509 17.612 1.00 92.06 105 THR A CA 1
ATOM 852 C C . THR A 1 105 ? 3.953 5.361 16.094 1.00 92.06 105 THR A C 1
ATOM 854 O O . THR A 1 105 ? 4.908 4.796 15.562 1.00 92.06 105 THR A O 1
ATOM 857 N N . ILE A 1 106 ? 2.968 5.904 15.375 1.00 95.50 106 ILE A N 1
ATOM 858 C CA . ILE A 1 106 ? 2.950 5.856 13.906 1.00 95.50 106 ILE A CA 1
ATOM 859 C C . ILE A 1 106 ? 3.931 6.863 13.309 1.00 95.50 106 ILE A C 1
ATOM 861 O O . ILE A 1 106 ? 4.636 6.532 12.357 1.00 95.50 106 ILE A O 1
ATOM 865 N N . LEU A 1 107 ? 4.053 8.058 13.896 1.00 94.38 107 LEU A N 1
ATOM 866 C CA . LEU A 1 107 ? 5.073 9.029 13.486 1.00 94.38 107 LEU A CA 1
ATOM 867 C C . LEU A 1 107 ? 6.495 8.467 13.658 1.00 94.38 107 LEU A C 1
ATOM 869 O O . LEU A 1 107 ? 7.356 8.702 12.814 1.00 94.38 107 LEU A O 1
ATOM 873 N N . ALA A 1 108 ? 6.740 7.652 14.687 1.00 93.69 108 ALA A N 1
ATOM 874 C CA . ALA A 1 108 ? 8.020 6.970 14.878 1.00 93.69 108 ALA A CA 1
ATOM 875 C C . ALA A 1 108 ? 8.336 5.928 13.785 1.00 93.69 108 ALA A C 1
ATOM 877 O O . ALA A 1 108 ? 9.485 5.504 13.670 1.00 93.69 108 ALA A O 1
ATOM 878 N N . ALA A 1 109 ? 7.358 5.530 12.962 1.00 94.81 109 ALA A N 1
ATOM 879 C CA . ALA A 1 109 ? 7.571 4.644 11.819 1.00 94.81 109 ALA A CA 1
ATOM 880 C C . ALA A 1 109 ? 8.028 5.381 10.543 1.00 94.81 109 ALA A C 1
ATOM 882 O O . ALA A 1 109 ? 8.383 4.716 9.573 1.00 94.81 109 ALA A O 1
ATOM 883 N N . ILE A 1 110 ? 8.065 6.722 10.524 1.00 96.62 110 ILE A N 1
ATOM 884 C CA . ILE A 1 110 ? 8.500 7.509 9.352 1.00 96.62 110 ILE A CA 1
ATOM 885 C C . ILE A 1 110 ? 9.873 7.067 8.807 1.00 96.62 110 ILE A C 1
ATOM 887 O O . ILE A 1 110 ? 9.962 6.870 7.597 1.00 96.62 110 ILE A O 1
ATOM 891 N N . PRO A 1 111 ? 10.921 6.820 9.622 1.00 96.38 111 PRO A N 1
ATOM 892 C CA . PRO A 1 111 ? 12.216 6.374 9.096 1.00 96.38 111 PRO A CA 1
ATOM 893 C C . PRO A 1 111 ? 12.143 5.051 8.316 1.00 96.38 111 PRO A C 1
ATOM 895 O O . PRO A 1 111 ? 12.841 4.867 7.321 1.00 96.38 111 PRO A O 1
ATOM 898 N N . GLU A 1 112 ? 11.273 4.130 8.736 1.00 95.88 112 GLU A N 1
ATOM 899 C CA . GLU A 1 112 ? 11.019 2.873 8.024 1.00 95.88 112 GLU A CA 1
ATOM 900 C C . GLU A 1 112 ? 10.298 3.134 6.693 1.00 95.88 112 GLU A C 1
ATOM 902 O O . GLU A 1 112 ? 10.687 2.589 5.659 1.00 95.88 112 GLU A O 1
ATOM 907 N N . MET A 1 113 ? 9.314 4.041 6.685 1.00 96.25 113 MET A N 1
ATOM 908 C CA . MET A 1 113 ? 8.619 4.462 5.462 1.00 96.25 113 MET A CA 1
ATOM 909 C C . MET A 1 113 ? 9.576 5.120 4.457 1.00 96.25 113 MET A C 1
ATOM 911 O O . MET A 1 113 ? 9.541 4.815 3.263 1.00 96.25 113 MET A O 1
ATOM 915 N N . GLU A 1 114 ? 10.463 5.997 4.929 1.00 95.62 114 GLU A N 1
ATOM 916 C CA . GLU A 1 114 ? 11.504 6.623 4.111 1.00 95.62 114 GLU A CA 1
ATOM 917 C C . GLU A 1 114 ? 12.489 5.593 3.558 1.00 95.62 114 GLU A C 1
ATOM 919 O O . GLU A 1 114 ? 12.869 5.679 2.389 1.00 95.62 114 GLU A O 1
ATOM 924 N N . SER A 1 115 ? 12.875 4.598 4.364 1.00 96.00 115 SER A N 1
ATOM 925 C CA . SER A 1 115 ? 13.723 3.487 3.920 1.00 96.00 115 SER A CA 1
ATOM 926 C C . SER A 1 115 ? 13.087 2.733 2.752 1.00 96.00 115 SER A C 1
ATOM 928 O O . SER A 1 115 ? 13.756 2.479 1.753 1.00 96.00 115 SER A O 1
ATOM 930 N N . MET A 1 116 ? 11.784 2.453 2.820 1.00 94.94 116 MET A N 1
ATOM 931 C CA . MET A 1 116 ? 11.058 1.803 1.723 1.00 94.94 116 MET A CA 1
ATOM 932 C C . MET A 1 116 ? 10.964 2.680 0.476 1.00 94.94 116 MET A C 1
ATOM 934 O O . MET A 1 116 ? 11.049 2.173 -0.640 1.00 94.94 116 MET A O 1
ATOM 938 N N . TYR A 1 117 ? 10.816 3.999 0.634 1.00 93.81 117 TYR A N 1
ATOM 939 C CA . TYR A 1 117 ? 10.924 4.912 -0.502 1.00 93.81 117 TYR A CA 1
ATOM 940 C C . TYR A 1 117 ? 12.318 4.872 -1.123 1.00 93.81 117 TYR A C 1
ATOM 942 O O . TYR A 1 117 ? 12.420 4.832 -2.347 1.00 93.81 117 TYR A O 1
ATOM 950 N N . ASN A 1 118 ? 13.382 4.869 -0.320 1.00 92.44 118 ASN A N 1
ATOM 951 C CA . ASN A 1 118 ? 14.753 4.784 -0.825 1.00 92.44 118 ASN A CA 1
ATOM 952 C C . ASN A 1 118 ? 14.992 3.468 -1.575 1.00 92.44 118 ASN A C 1
ATOM 954 O O . ASN A 1 118 ? 15.562 3.482 -2.663 1.00 92.44 118 ASN A O 1
ATOM 958 N N . GLU A 1 119 ? 14.504 2.349 -1.038 1.00 89.06 119 GLU A N 1
ATOM 959 C CA . GLU A 1 119 ? 14.547 1.047 -1.706 1.00 89.06 119 GLU A CA 1
ATOM 960 C C . GLU A 1 119 ? 13.784 1.086 -3.037 1.00 89.06 119 GLU A C 1
ATOM 962 O O . GLU A 1 119 ? 14.348 0.758 -4.081 1.00 89.06 119 GLU A O 1
ATOM 967 N N . ALA A 1 120 ? 12.552 1.601 -3.033 1.00 87.56 120 ALA A N 1
ATOM 968 C CA . ALA A 1 120 ? 11.734 1.747 -4.233 1.00 87.56 120 ALA A CA 1
ATOM 969 C C . ALA A 1 120 ? 12.414 2.601 -5.323 1.00 87.56 120 ALA A C 1
ATOM 971 O O . ALA A 1 120 ? 12.301 2.285 -6.507 1.00 87.56 120 ALA A O 1
ATOM 972 N N . HIS A 1 121 ? 13.133 3.661 -4.934 1.00 85.69 121 HIS A N 1
ATOM 973 C CA . HIS A 1 121 ? 13.901 4.516 -5.849 1.00 85.69 121 HIS A CA 1
ATOM 974 C C . HIS A 1 121 ? 15.235 3.896 -6.290 1.00 85.69 121 HIS A C 1
ATOM 976 O O . HIS A 1 121 ? 15.770 4.289 -7.324 1.00 85.69 121 HIS A O 1
ATOM 982 N N . SER A 1 122 ? 15.781 2.934 -5.540 1.00 83.94 122 SER A N 1
ATOM 983 C CA . SER A 1 122 ? 17.041 2.264 -5.891 1.00 83.94 122 SER A CA 1
ATOM 984 C C . SER A 1 122 ? 16.914 1.349 -7.116 1.00 83.94 122 SER A C 1
ATOM 986 O O . SER A 1 122 ? 17.913 1.039 -7.774 1.00 83.94 122 SER A O 1
ATOM 988 N N . HIS A 1 123 ? 15.689 0.930 -7.450 1.00 79.44 123 HIS A N 1
ATOM 989 C CA . HIS A 1 123 ? 15.420 0.111 -8.623 1.00 79.44 123 HIS A CA 1
ATOM 990 C C . HIS A 1 123 ? 15.642 0.907 -9.916 1.00 79.44 123 HIS A C 1
ATOM 992 O O . HIS A 1 123 ? 15.035 1.952 -10.151 1.00 79.44 123 HIS A O 1
ATOM 998 N N . ARG A 1 124 ? 16.516 0.377 -10.780 1.00 66.31 124 ARG A N 1
ATOM 999 C CA . ARG A 1 124 ? 16.784 0.917 -12.120 1.00 66.31 124 ARG A CA 1
ATOM 1000 C C . ARG A 1 124 ? 15.650 0.568 -13.086 1.00 66.31 124 ARG A C 1
ATOM 1002 O O . ARG A 1 124 ? 14.883 -0.357 -12.830 1.00 66.31 124 ARG A O 1
ATOM 1009 N N . ASP A 1 125 ? 15.585 1.298 -14.198 1.00 67.50 125 ASP A N 1
ATOM 1010 C CA . ASP A 1 125 ? 14.633 1.076 -15.291 1.00 67.50 125 ASP A CA 1
ATOM 1011 C C . ASP A 1 125 ? 13.174 1.080 -14.818 1.00 67.50 125 ASP A C 1
ATOM 1013 O O . ASP A 1 125 ? 12.453 0.109 -15.022 1.00 67.50 125 ASP A O 1
ATOM 1017 N N . THR A 1 126 ? 12.705 2.154 -14.181 1.00 66.44 126 THR A N 1
ATOM 1018 C CA . THR A 1 126 ? 11.304 2.283 -13.743 1.00 66.44 126 THR A CA 1
ATOM 1019 C C . THR A 1 126 ? 10.486 3.185 -14.672 1.00 66.44 126 THR A C 1
ATOM 1021 O O . THR A 1 126 ? 10.972 4.197 -15.171 1.00 66.44 126 THR A O 1
ATOM 1024 N N . GLU A 1 127 ? 9.222 2.827 -14.911 1.00 68.62 127 GLU A N 1
ATOM 1025 C CA . GLU A 1 127 ? 8.310 3.576 -15.792 1.00 68.62 127 GLU A CA 1
ATOM 1026 C C . GLU A 1 127 ? 7.842 4.889 -15.156 1.00 68.62 127 GLU A C 1
ATOM 1028 O O . GLU A 1 127 ? 7.466 5.834 -15.852 1.00 68.62 127 GLU A O 1
ATOM 1033 N N . ARG A 1 128 ? 7.819 4.942 -13.819 1.00 71.06 128 ARG A N 1
ATOM 1034 C CA . ARG A 1 128 ? 7.403 6.114 -13.047 1.00 71.06 128 ARG A CA 1
ATOM 1035 C C . ARG A 1 128 ? 7.975 6.095 -11.637 1.00 71.06 128 ARG A C 1
ATOM 1037 O O . ARG A 1 128 ? 8.281 5.033 -11.094 1.00 71.06 128 ARG A O 1
ATOM 1044 N N . SER A 1 129 ? 8.009 7.280 -11.031 1.00 79.69 129 SER A N 1
ATOM 1045 C CA . SER A 1 129 ? 8.385 7.462 -9.632 1.00 79.69 129 SER A CA 1
ATOM 1046 C C . SER A 1 129 ? 7.510 6.613 -8.698 1.00 79.69 129 SER A C 1
ATOM 1048 O O . SER A 1 129 ? 6.296 6.483 -8.935 1.00 79.69 129 SER A O 1
ATOM 1050 N N . PRO A 1 130 ? 8.096 6.050 -7.630 1.00 85.44 130 PRO A N 1
ATOM 1051 C CA . PRO A 1 130 ? 7.348 5.354 -6.602 1.00 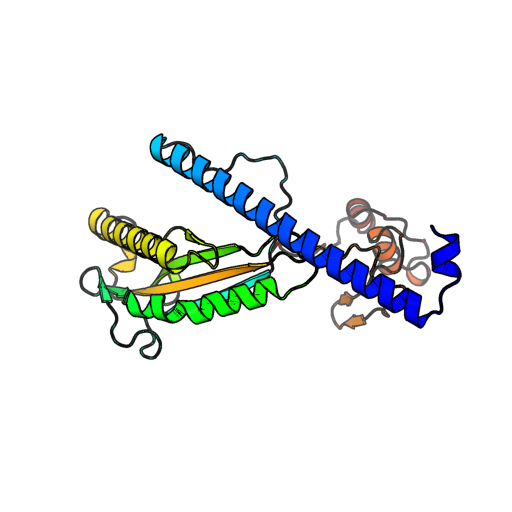85.44 130 PRO A CA 1
ATOM 1052 C C . PRO A 1 130 ? 6.270 6.237 -5.980 1.00 85.44 130 PRO A C 1
ATOM 1054 O O . PRO A 1 130 ? 6.480 7.424 -5.748 1.00 85.44 130 PRO A O 1
ATOM 1057 N N . ASN A 1 131 ? 5.116 5.644 -5.690 1.00 84.50 131 ASN A N 1
ATOM 1058 C CA . ASN A 1 131 ? 4.052 6.309 -4.940 1.00 84.50 131 ASN A CA 1
ATOM 1059 C C . ASN A 1 131 ? 3.630 5.414 -3.785 1.00 84.50 131 ASN A C 1
ATOM 1061 O O . ASN A 1 131 ? 3.510 4.194 -3.962 1.00 84.50 131 ASN A O 1
ATOM 1065 N N . GLY A 1 132 ? 3.402 6.022 -2.628 1.00 90.00 132 GLY A N 1
ATOM 1066 C CA . GLY A 1 132 ? 2.957 5.318 -1.441 1.00 90.00 132 GLY A CA 1
ATOM 1067 C C . GLY A 1 132 ? 1.538 5.671 -1.042 1.00 90.00 132 GLY A C 1
ATOM 1068 O O . GLY A 1 132 ? 0.936 6.625 -1.534 1.00 90.00 132 GLY A O 1
ATOM 1069 N N . TYR A 1 133 ? 0.996 4.872 -0.140 1.00 93.94 133 TYR A N 1
ATOM 1070 C CA . TYR A 1 133 ? -0.233 5.178 0.568 1.00 93.94 133 TYR A CA 1
ATOM 1071 C C . TYR A 1 133 ? -0.233 4.502 1.931 1.00 93.94 133 TYR A C 1
ATOM 1073 O O . TYR A 1 133 ? 0.451 3.496 2.145 1.00 93.94 133 TYR A O 1
ATOM 1081 N N . PHE A 1 134 ? -1.053 5.028 2.829 1.00 95.25 134 PHE A N 1
ATOM 1082 C CA . PHE A 1 134 ? -1.362 4.385 4.098 1.00 95.25 134 PHE A CA 1
ATOM 1083 C C . PHE A 1 134 ? -2.859 4.356 4.377 1.00 95.25 134 PHE A C 1
ATOM 1085 O O . PHE A 1 134 ? -3.646 5.115 3.803 1.00 95.25 134 PHE A O 1
ATOM 1092 N N . SER A 1 135 ? -3.246 3.449 5.265 1.00 95.81 135 SER A N 1
ATOM 1093 C CA . SER A 1 135 ? -4.615 3.291 5.746 1.00 95.81 135 SER A CA 1
ATOM 1094 C C . SER A 1 135 ? -4.627 2.641 7.125 1.00 95.81 135 SER A C 1
ATOM 1096 O O . SER A 1 135 ? -3.788 1.788 7.419 1.00 95.81 135 SER A O 1
ATOM 1098 N N . PHE A 1 136 ? -5.624 2.984 7.940 1.00 96.50 136 PHE A N 1
ATOM 1099 C CA . PHE A 1 136 ? -5.936 2.237 9.153 1.00 96.50 136 PHE A CA 1
ATOM 1100 C C . PHE A 1 136 ? -7.042 1.227 8.876 1.00 96.50 136 PHE A C 1
ATOM 1102 O O . PHE A 1 136 ? -8.054 1.561 8.259 1.00 96.50 136 PHE A O 1
ATOM 1109 N N . HIS A 1 137 ? -6.878 0.002 9.358 1.00 94.62 137 HIS A N 1
ATOM 1110 C CA . HIS A 1 137 ? -7.900 -1.039 9.314 1.00 94.62 137 HIS A CA 1
ATOM 1111 C C . HIS A 1 137 ? -8.240 -1.485 10.732 1.00 94.62 137 HIS A C 1
ATOM 1113 O O . HIS A 1 137 ? -7.346 -1.716 11.530 1.00 94.62 137 HIS A O 1
ATOM 1119 N N . ILE A 1 138 ? -9.519 -1.653 11.050 1.00 90.69 138 ILE A N 1
ATOM 1120 C CA . ILE A 1 138 ? -9.961 -2.240 12.316 1.00 90.69 138 ILE A CA 1
ATOM 1121 C C . ILE A 1 138 ? -10.225 -3.726 12.077 1.00 90.69 138 ILE A C 1
ATOM 1123 O O . ILE A 1 138 ? -10.993 -4.103 11.180 1.00 90.69 138 ILE A O 1
ATOM 1127 N N . HIS A 1 139 ? -9.558 -4.559 12.867 1.00 87.31 139 HIS A N 1
ATOM 1128 C CA . HIS A 1 139 ? -9.637 -6.010 12.815 1.00 87.31 139 HIS A CA 1
ATOM 1129 C C . HIS A 1 139 ? -10.308 -6.552 14.076 1.00 87.31 139 HIS A C 1
ATOM 1131 O O . HIS A 1 139 ? -10.009 -6.112 15.182 1.00 87.31 139 HIS A O 1
ATOM 1137 N N . THR A 1 140 ? -11.171 -7.551 13.908 1.00 81.38 140 THR A N 1
ATOM 1138 C CA . THR A 1 140 ? -11.839 -8.256 15.014 1.00 81.38 140 THR A CA 1
ATOM 1139 C C . THR A 1 140 ? -11.697 -9.751 14.771 1.00 81.38 140 THR A C 1
ATOM 1141 O O . THR A 1 140 ? -12.104 -10.242 13.713 1.00 81.38 140 THR A O 1
ATOM 1144 N N . GLY A 1 141 ? -11.088 -10.482 15.710 1.00 72.38 141 GLY A N 1
ATOM 1145 C CA . GLY A 1 141 ? -10.844 -11.923 15.555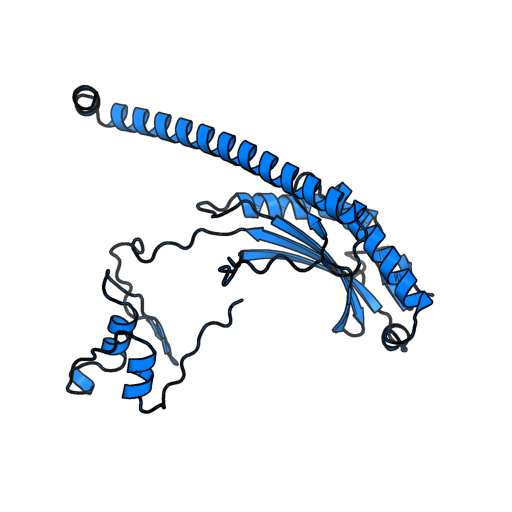 1.00 72.38 141 GLY A CA 1
ATOM 1146 C C . GLY A 1 141 ? -10.031 -12.273 14.299 1.00 72.38 141 GLY A C 1
ATOM 1147 O O . GLY A 1 141 ? -10.347 -13.234 13.602 1.00 72.38 141 GLY A O 1
ATOM 1148 N N . GLY A 1 142 ? -9.044 -11.439 13.949 1.00 70.50 142 GLY A N 1
ATOM 1149 C CA . GLY A 1 142 ? -8.187 -11.613 12.769 1.00 70.50 142 GLY A CA 1
ATOM 1150 C C . GLY A 1 142 ? -8.818 -11.222 11.425 1.00 70.50 142 GLY A C 1
ATOM 1151 O O . GLY A 1 142 ? -8.121 -11.197 10.412 1.00 70.50 142 GLY A O 1
ATOM 1152 N N . GLN A 1 143 ? -10.107 -10.871 11.383 1.00 74.94 143 GLN A N 1
ATOM 1153 C CA . GLN A 1 143 ? -10.772 -10.423 10.157 1.00 74.94 143 GLN A CA 1
ATOM 1154 C C . GLN A 1 143 ? -10.800 -8.900 10.071 1.00 74.94 143 GLN A C 1
ATOM 1156 O O . GLN A 1 143 ? -11.215 -8.230 11.017 1.00 74.94 143 GLN A O 1
ATOM 1161 N N . ARG A 1 144 ? -10.432 -8.351 8.907 1.00 82.38 144 ARG A N 1
ATOM 1162 C CA . ARG A 1 144 ? -10.639 -6.932 8.600 1.00 82.38 144 ARG A CA 1
ATOM 1163 C C . ARG A 1 144 ? -12.135 -6.645 8.548 1.00 82.38 144 ARG A C 1
ATOM 1165 O O . ARG A 1 144 ? -12.855 -7.261 7.762 1.00 82.38 144 ARG A O 1
ATOM 1172 N N . ARG A 1 145 ? -12.583 -5.676 9.339 1.00 82.56 145 ARG A N 1
ATOM 1173 C CA . ARG A 1 145 ? -13.993 -5.295 9.413 1.00 82.56 145 ARG A CA 1
ATOM 1174 C C . ARG A 1 145 ? -14.290 -3.961 8.749 1.00 82.56 145 ARG A C 1
ATOM 1176 O O . ARG A 1 145 ? -15.220 -3.850 7.960 1.00 82.56 145 ARG A O 1
ATOM 1183 N N . VAL A 1 146 ? -13.475 -2.959 9.048 1.00 87.50 146 VAL A N 1
ATOM 1184 C CA . VAL A 1 146 ? -13.635 -1.592 8.547 1.00 87.50 146 VAL A CA 1
ATOM 1185 C C . VAL A 1 146 ? -12.256 -0.951 8.399 1.00 87.50 146 VAL A C 1
ATOM 1187 O O . VAL A 1 146 ? -11.259 -1.487 8.880 1.00 87.50 146 VAL A O 1
ATOM 1190 N N . GLY A 1 147 ? -12.152 0.162 7.688 1.00 88.75 147 GLY A N 1
ATOM 1191 C CA . GLY A 1 147 ? -10.921 0.935 7.637 1.00 88.75 147 GLY A CA 1
ATOM 1192 C C . GLY A 1 147 ? -11.114 2.281 6.967 1.00 88.75 147 GLY A C 1
ATOM 1193 O O . GLY A 1 147 ? -12.138 2.524 6.327 1.00 88.75 147 GLY A O 1
ATOM 1194 N N . THR A 1 148 ? -10.116 3.143 7.106 1.00 90.06 148 THR A N 1
ATOM 1195 C CA . THR A 1 148 ? -10.085 4.432 6.422 1.00 90.06 148 THR A CA 1
ATOM 1196 C C . THR A 1 148 ? -9.959 4.227 4.917 1.00 90.06 148 THR A C 1
ATOM 1198 O O . THR A 1 148 ? -9.526 3.177 4.425 1.00 90.06 148 THR A O 1
ATOM 1201 N N . ARG A 1 149 ? -10.280 5.275 4.158 1.00 84.38 149 ARG A N 1
ATOM 1202 C CA . ARG A 1 149 ? -9.785 5.368 2.784 1.00 84.38 149 ARG A CA 1
ATOM 1203 C C . ARG A 1 149 ? -8.256 5.436 2.802 1.00 84.38 149 ARG A C 1
ATOM 1205 O O . ARG A 1 149 ? -7.655 5.893 3.775 1.00 84.38 149 ARG A O 1
ATOM 1212 N N . ALA A 1 150 ? -7.640 4.961 1.724 1.00 87.31 150 ALA A N 1
ATOM 1213 C CA . ALA A 1 150 ? -6.203 5.094 1.548 1.00 87.31 150 ALA A CA 1
ATOM 1214 C C . ALA A 1 150 ? -5.852 6.563 1.289 1.00 87.31 150 ALA A C 1
ATOM 1216 O O . ALA A 1 150 ? -6.441 7.196 0.408 1.00 87.31 150 ALA A O 1
ATOM 1217 N N . VAL A 1 151 ? -4.882 7.081 2.034 1.00 87.75 151 VAL A N 1
ATOM 1218 C CA . VAL A 1 151 ? -4.297 8.400 1.799 1.00 87.75 151 VAL A CA 1
ATOM 1219 C C . VAL A 1 151 ? -3.019 8.183 1.003 1.00 87.75 151 VAL A C 1
ATOM 1221 O O . VAL A 1 151 ? -2.092 7.526 1.472 1.00 87.75 151 VAL A O 1
ATOM 1224 N N . GLY A 1 152 ? -3.008 8.668 -0.239 1.00 88.50 152 GLY A N 1
ATOM 1225 C CA . GLY A 1 152 ? -1.816 8.652 -1.081 1.00 88.50 152 GLY A CA 1
ATOM 1226 C C . GLY A 1 152 ? -0.794 9.656 -0.564 1.00 88.50 152 GLY A C 1
ATOM 1227 O O . GLY A 1 152 ? -1.169 10.761 -0.185 1.00 88.50 152 GLY A O 1
ATOM 1228 N N . THR A 1 153 ? 0.477 9.275 -0.570 1.00 90.31 153 THR A N 1
ATOM 1229 C CA . THR A 1 153 ? 1.567 10.083 -0.023 1.00 90.31 153 THR A CA 1
ATOM 1230 C C . THR A 1 153 ? 2.803 10.012 -0.918 1.00 90.31 153 THR A C 1
ATOM 1232 O O . THR A 1 153 ? 2.922 9.138 -1.784 1.00 90.31 153 THR A O 1
ATOM 1235 N N . MET A 1 154 ? 3.720 10.949 -0.703 1.00 87.88 154 MET A N 1
ATOM 1236 C CA . MET A 1 154 ? 5.067 10.991 -1.273 1.00 87.88 154 MET A CA 1
ATOM 1237 C C . MET A 1 154 ? 6.067 11.142 -0.126 1.00 87.88 154 MET A C 1
ATOM 1239 O O . MET A 1 154 ? 5.698 11.554 0.975 1.00 87.88 154 MET A O 1
ATOM 1243 N N . ARG A 1 155 ? 7.337 10.812 -0.377 1.00 89.19 155 ARG A N 1
ATOM 1244 C CA . ARG A 1 155 ? 8.374 10.769 0.662 1.00 89.19 155 ARG A CA 1
ATOM 1245 C C . ARG A 1 155 ? 8.459 12.067 1.474 1.00 89.19 155 ARG A C 1
ATOM 1247 O O . ARG A 1 155 ? 8.596 12.003 2.689 1.00 89.19 155 ARG A O 1
ATOM 1254 N N . GLU A 1 156 ? 8.355 13.226 0.829 1.00 89.19 156 GLU A N 1
ATOM 1255 C CA . GLU A 1 156 ? 8.559 14.529 1.478 1.00 89.19 156 GLU A CA 1
ATOM 1256 C C . GLU A 1 156 ? 7.373 14.969 2.352 1.00 89.19 156 GLU A C 1
ATOM 1258 O O . GLU A 1 156 ? 7.507 15.912 3.127 1.00 89.19 156 GLU A O 1
ATOM 1263 N N . PHE A 1 157 ? 6.218 14.303 2.233 1.00 90.62 157 PHE A N 1
ATOM 1264 C CA . PHE A 1 157 ? 4.956 14.717 2.861 1.00 90.62 157 PHE A CA 1
ATOM 1265 C C . PHE A 1 157 ? 4.421 13.695 3.870 1.00 90.62 157 PHE A C 1
ATOM 1267 O O . PHE A 1 157 ? 3.301 13.839 4.349 1.00 90.62 157 PHE A O 1
ATOM 1274 N N . LEU A 1 158 ? 5.220 12.686 4.236 1.00 92.19 158 LEU A N 1
ATOM 1275 C CA . LEU A 1 158 ? 4.805 11.594 5.123 1.00 92.19 158 LEU A CA 1
ATOM 1276 C C . LEU A 1 158 ? 4.153 12.081 6.427 1.00 92.19 158 LEU A C 1
ATOM 1278 O O . LEU A 1 158 ? 3.101 11.575 6.803 1.00 92.19 158 LEU A O 1
ATOM 1282 N N . ALA A 1 159 ? 4.750 13.063 7.107 1.00 92.56 159 ALA A N 1
ATOM 1283 C CA . ALA A 1 159 ? 4.213 13.583 8.366 1.00 92.56 159 ALA A CA 1
ATOM 1284 C C . ALA A 1 159 ? 2.877 14.323 8.173 1.00 92.56 159 ALA A C 1
ATOM 1286 O O . ALA A 1 159 ? 1.909 14.038 8.877 1.00 92.56 159 ALA A O 1
ATOM 1287 N N . ASP A 1 160 ? 2.810 15.227 7.193 1.00 91.50 160 ASP A N 1
ATOM 1288 C CA . ASP A 1 160 ? 1.607 16.017 6.902 1.00 91.50 160 ASP A CA 1
ATOM 1289 C C . ASP A 1 160 ? 0.449 15.127 6.430 1.00 91.50 160 ASP A C 1
ATOM 1291 O O . ASP A 1 160 ? -0.700 15.307 6.834 1.00 91.50 160 ASP A O 1
ATOM 1295 N N . ASP A 1 161 ? 0.741 14.132 5.594 1.00 91.81 161 ASP A N 1
ATOM 1296 C CA . ASP A 1 161 ? -0.273 13.216 5.089 1.00 91.81 161 ASP A CA 1
ATOM 1297 C C . ASP A 1 161 ? -0.743 12.252 6.205 1.00 91.81 161 ASP A C 1
ATOM 1299 O O . ASP A 1 161 ? -1.907 11.839 6.215 1.00 91.81 161 ASP A O 1
ATOM 1303 N N . LEU A 1 162 ? 0.122 11.881 7.164 1.00 95.25 162 LEU A N 1
ATOM 1304 C CA . LEU A 1 162 ? -0.278 11.069 8.324 1.00 95.25 162 LEU A CA 1
ATOM 1305 C C . LEU A 1 162 ? -1.289 11.817 9.195 1.00 95.25 162 LEU A C 1
ATOM 1307 O O . LEU A 1 162 ? -2.237 11.206 9.690 1.00 95.25 162 LEU A O 1
ATOM 1311 N N . ASP A 1 163 ? -1.152 13.135 9.328 1.00 92.75 163 ASP A N 1
ATOM 1312 C CA . ASP A 1 163 ? -2.142 13.966 10.017 1.00 92.75 163 ASP A CA 1
ATOM 1313 C C . ASP A 1 163 ? -3.514 13.906 9.333 1.00 92.75 163 ASP A C 1
ATOM 1315 O O . ASP A 1 163 ? -4.546 13.866 10.012 1.00 92.75 163 ASP A O 1
ATOM 1319 N N . ILE A 1 164 ? -3.538 13.821 7.999 1.00 92.12 164 ILE A N 1
ATOM 1320 C CA . ILE A 1 164 ? -4.772 13.592 7.237 1.00 92.12 164 ILE A CA 1
ATOM 1321 C C . ILE A 1 164 ? -5.342 12.207 7.559 1.00 92.12 164 ILE A C 1
ATOM 1323 O O . ILE A 1 164 ? -6.537 12.102 7.828 1.00 92.12 164 ILE A O 1
ATOM 1327 N N . LEU A 1 165 ? -4.515 11.156 7.588 1.00 95.25 165 LEU A N 1
ATOM 1328 C CA . LEU A 1 165 ? -4.972 9.806 7.936 1.00 95.25 165 LEU A CA 1
ATOM 1329 C C . LEU A 1 165 ? -5.585 9.745 9.339 1.00 95.25 165 LEU A C 1
ATOM 1331 O O . LEU A 1 165 ? -6.639 9.133 9.503 1.00 95.25 165 LEU A O 1
ATOM 1335 N N . PHE A 1 166 ? -4.952 10.367 10.335 1.00 95.25 166 PHE A N 1
ATOM 1336 C CA . PHE A 1 166 ? -5.495 10.413 11.695 1.00 95.25 166 PHE A CA 1
ATOM 1337 C C . PHE A 1 166 ? -6.850 11.114 11.733 1.00 95.25 166 PHE A C 1
ATOM 1339 O O . PHE A 1 166 ? -7.789 10.587 12.319 1.00 95.25 166 PHE A O 1
ATOM 1346 N N . LYS A 1 167 ? -6.994 12.235 11.021 1.00 93.38 167 LYS A N 1
ATOM 1347 C CA . LYS A 1 167 ? -8.280 12.930 10.913 1.00 93.38 167 LYS A CA 1
ATOM 1348 C C . LYS A 1 167 ? -9.355 12.077 10.231 1.00 93.38 167 LYS A C 1
ATOM 1350 O O . LYS A 1 167 ? -10.500 12.063 10.672 1.00 93.38 167 LYS A O 1
ATOM 1355 N N . GLU A 1 168 ? -9.006 11.364 9.160 1.00 92.44 168 GLU A N 1
ATOM 1356 C CA . GLU A 1 168 ? -9.922 10.427 8.493 1.00 92.44 168 GLU A CA 1
ATOM 1357 C C . GLU A 1 168 ? -10.315 9.262 9.411 1.00 92.44 168 GLU A C 1
ATOM 1359 O O . GLU A 1 168 ? -11.445 8.780 9.350 1.00 92.44 168 GLU A O 1
ATOM 1364 N N . PHE A 1 169 ? -9.402 8.820 10.276 1.00 95.38 169 PHE A N 1
ATOM 1365 C CA . PHE A 1 169 ? -9.684 7.793 11.270 1.00 95.38 169 PHE A CA 1
ATOM 1366 C C . PHE A 1 169 ? -10.611 8.295 12.377 1.00 95.38 169 PHE A C 1
ATOM 1368 O O . PHE A 1 169 ? -11.575 7.607 12.701 1.00 95.38 169 PHE A O 1
ATOM 1375 N N . ASP A 1 170 ? -10.390 9.502 12.894 1.00 93.69 170 ASP A N 1
ATOM 1376 C CA . ASP A 1 170 ? -11.283 10.115 13.883 1.00 93.69 170 ASP A CA 1
ATOM 1377 C C . ASP A 1 170 ? -12.705 10.266 13.315 1.00 93.69 170 ASP A C 1
ATOM 1379 O O . ASP A 1 170 ? -13.672 9.850 13.952 1.00 93.69 170 ASP A O 1
ATOM 1383 N N . ASN A 1 171 ? -12.832 10.735 12.066 1.00 91.50 171 ASN A N 1
ATOM 1384 C CA . ASN A 1 171 ? -14.122 10.803 11.369 1.00 91.50 171 ASN A CA 1
ATOM 1385 C C . ASN A 1 171 ? -14.789 9.420 11.253 1.00 91.50 171 ASN A C 1
ATOM 1387 O O . ASN A 1 171 ? -15.997 9.291 11.449 1.00 91.50 171 ASN A O 1
ATOM 1391 N N . LEU A 1 172 ? -14.011 8.375 10.944 1.00 91.44 172 LEU A N 1
ATOM 1392 C CA . LEU A 1 172 ? -14.514 7.003 10.865 1.00 91.44 172 LEU A CA 1
ATOM 1393 C C . LEU A 1 172 ? -15.031 6.508 12.224 1.00 91.44 172 LEU A C 1
ATOM 1395 O O . LEU A 1 172 ? -16.085 5.874 12.281 1.00 91.44 172 LEU A O 1
ATOM 1399 N N . ILE A 1 173 ? -14.308 6.784 13.313 1.00 92.75 173 ILE A N 1
ATOM 1400 C CA . ILE A 1 173 ? -14.736 6.423 14.670 1.00 92.75 173 ILE A CA 1
ATOM 1401 C C . ILE A 1 173 ? -16.026 7.163 15.043 1.00 92.75 173 ILE A C 1
ATOM 1403 O O . ILE A 1 173 ? -16.955 6.537 15.562 1.00 92.75 173 ILE A O 1
ATOM 1407 N N . ASP A 1 174 ? -16.124 8.454 14.732 1.00 90.56 174 ASP A N 1
ATOM 1408 C CA . ASP A 1 174 ? -17.334 9.245 14.969 1.00 90.56 174 ASP A CA 1
ATOM 1409 C C . ASP A 1 174 ? -18.541 8.684 14.202 1.00 90.56 174 ASP A C 1
ATOM 1411 O O . ASP A 1 174 ? -19.633 8.544 14.767 1.00 90.56 174 ASP A O 1
ATOM 1415 N N . ASP A 1 175 ? -18.347 8.284 12.942 1.00 86.69 175 ASP A N 1
ATOM 1416 C CA . ASP A 1 175 ? -19.385 7.643 12.132 1.00 86.69 175 ASP A CA 1
ATOM 1417 C C . ASP A 1 175 ? -19.829 6.296 12.726 1.00 86.69 175 ASP A C 1
ATOM 1419 O O . ASP A 1 175 ? -21.033 6.024 12.799 1.00 86.69 175 ASP A O 1
ATOM 1423 N N . ILE A 1 176 ? -18.892 5.476 13.218 1.00 85.88 176 ILE A N 1
ATOM 1424 C CA . ILE A 1 176 ? -19.194 4.209 13.907 1.00 85.88 176 ILE A CA 1
ATOM 1425 C C . ILE A 1 176 ? -20.049 4.464 15.157 1.00 85.88 176 ILE A C 1
ATOM 1427 O O . ILE A 1 176 ? -21.076 3.805 15.353 1.00 85.88 176 ILE A O 1
ATOM 1431 N N . VAL A 1 177 ? -19.669 5.443 15.986 1.00 85.19 177 VAL A N 1
ATOM 1432 C CA . VAL A 1 177 ? -20.388 5.793 17.224 1.00 85.19 177 VAL A CA 1
ATOM 1433 C C . VAL A 1 177 ? -21.782 6.348 16.933 1.00 85.19 177 VAL A C 1
ATOM 1435 O O . VAL A 1 177 ? -22.725 6.061 17.680 1.00 85.19 177 VAL A O 1
ATOM 1438 N N . LYS A 1 178 ? -21.921 7.142 15.867 1.00 84.12 178 LYS A N 1
ATOM 1439 C CA . LYS A 1 178 ? -23.169 7.816 15.500 1.00 84.12 178 LYS A CA 1
ATOM 1440 C C . LYS A 1 178 ? -24.167 6.886 14.820 1.00 84.12 178 LYS A C 1
ATOM 1442 O O . LYS A 1 178 ? -25.345 6.913 15.173 1.00 84.12 178 LYS A O 1
ATOM 1447 N N . ILE A 1 179 ? -23.723 6.116 13.827 1.00 79.75 179 ILE A N 1
ATOM 1448 C CA . ILE A 1 179 ? -24.613 5.289 13.004 1.00 79.75 179 ILE A CA 1
ATOM 1449 C C . ILE A 1 179 ? -24.975 4.013 13.762 1.00 79.75 179 ILE A C 1
ATOM 1451 O O . ILE A 1 179 ? -26.159 3.683 13.820 1.00 79.75 179 ILE A O 1
ATOM 1455 N N . LYS A 1 180 ? -23.984 3.353 14.386 1.00 67.88 180 LYS A N 1
ATOM 1456 C CA . LYS A 1 180 ? -24.037 2.047 15.085 1.00 67.88 180 LYS A CA 1
ATOM 1457 C C . LYS A 1 180 ? -24.557 0.868 14.252 1.00 67.88 180 LYS A C 1
ATOM 1459 O O . LYS A 1 180 ? -23.949 -0.196 14.272 1.00 67.88 180 LYS A O 1
ATOM 1464 N N . ALA A 1 181 ? -25.648 1.061 13.517 1.00 59.66 181 ALA A N 1
ATOM 1465 C CA . ALA A 1 181 ? -26.217 0.120 12.572 1.00 59.66 181 ALA A CA 1
ATOM 1466 C C . ALA A 1 181 ? -25.235 -0.162 11.422 1.00 59.66 181 ALA A C 1
ATOM 1468 O O . ALA A 1 181 ? -24.751 0.767 10.774 1.00 59.66 181 ALA A O 1
ATOM 1469 N N . GLY A 1 182 ? -24.941 -1.434 11.167 1.00 65.12 182 GLY A N 1
ATOM 1470 C CA . GLY A 1 182 ? -23.922 -1.878 10.211 1.00 65.12 182 GLY A CA 1
ATOM 1471 C C . GLY A 1 182 ? -22.502 -1.989 10.781 1.00 65.12 182 GLY A C 1
ATOM 1472 O O . GLY A 1 182 ? -21.603 -2.391 10.044 1.00 65.12 182 GLY A O 1
ATOM 1473 N N . TYR A 1 183 ? -22.292 -1.662 12.061 1.00 74.38 183 TYR A N 1
ATOM 1474 C CA . TYR A 1 183 ? -21.022 -1.833 12.780 1.00 74.38 183 TYR A CA 1
ATOM 1475 C C . TYR A 1 183 ? -21.161 -2.709 14.029 1.00 74.38 183 TYR A C 1
ATOM 1477 O O . TYR A 1 183 ? -20.262 -2.728 14.865 1.00 74.38 183 TYR A O 1
ATOM 1485 N N . GLU A 1 184 ? -22.268 -3.440 14.175 1.00 74.19 184 GLU A N 1
ATOM 1486 C CA . GLU A 1 184 ? -22.613 -4.218 15.370 1.00 74.19 184 GLU A CA 1
ATOM 1487 C C . GLU A 1 184 ? -21.508 -5.207 15.759 1.00 74.19 184 GLU A C 1
ATOM 1489 O O . GLU A 1 184 ? -21.217 -5.366 16.939 1.00 74.19 184 GLU A O 1
ATOM 1494 N N . PHE A 1 185 ? -20.820 -5.773 14.765 1.00 72.12 185 PHE A N 1
ATOM 1495 C CA . PHE A 1 185 ? -19.686 -6.684 14.942 1.00 72.12 185 PHE A CA 1
ATOM 1496 C C . PHE A 1 185 ? -18.489 -6.073 15.695 1.00 72.12 185 PHE A C 1
ATOM 1498 O O . PHE A 1 185 ? -17.638 -6.821 16.169 1.00 72.12 185 PHE A O 1
ATOM 1505 N N . LEU A 1 186 ? -18.382 -4.739 15.788 1.00 70.06 186 LEU A N 1
ATOM 1506 C CA . LEU A 1 186 ? -17.349 -4.048 16.582 1.00 70.06 186 LEU A CA 1
ATOM 1507 C C . LEU A 1 186 ? -17.727 -3.923 18.061 1.00 70.06 186 LEU A C 1
ATOM 1509 O O . LEU A 1 186 ? -16.892 -3.513 18.860 1.00 70.06 186 LEU A O 1
ATOM 1513 N N . PHE A 1 187 ? -18.981 -4.217 18.410 1.00 69.94 187 PHE A N 1
ATOM 1514 C CA . PHE A 1 187 ? -19.527 -4.104 19.764 1.00 69.94 187 PHE 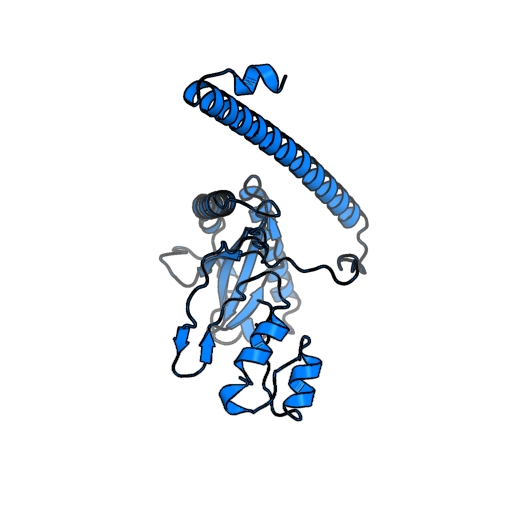A CA 1
ATOM 1515 C C . PHE A 1 187 ? -19.884 -5.471 20.373 1.00 69.94 187 PHE A C 1
ATOM 1517 O O . PHE A 1 187 ? -20.464 -5.520 21.457 1.00 69.94 187 PHE A O 1
ATOM 1524 N N . GLU A 1 188 ? -19.586 -6.567 19.671 1.00 68.19 188 GLU A N 1
ATOM 1525 C CA . GLU A 1 188 ? -19.658 -7.933 20.205 1.00 68.19 188 GLU A CA 1
ATOM 1526 C C . GLU A 1 188 ? -18.556 -8.152 21.267 1.00 68.19 188 GLU A C 1
ATOM 1528 O O . GLU A 1 188 ? -17.667 -7.319 21.406 1.00 68.19 188 GLU A O 1
ATOM 1533 N N . ASP A 1 189 ? -18.570 -9.267 22.012 1.00 62.88 189 ASP A N 1
ATOM 1534 C CA . ASP A 1 189 ? -17.664 -9.540 23.159 1.00 62.88 189 ASP A CA 1
ATOM 1535 C C . ASP A 1 189 ? -16.145 -9.574 22.830 1.00 62.88 189 ASP A C 1
ATOM 1537 O O . ASP A 1 189 ? -15.322 -9.896 23.689 1.00 62.88 189 ASP A O 1
ATOM 1541 N N . ASN A 1 190 ? -15.749 -9.254 21.595 1.00 70.94 190 ASN A N 1
ATOM 1542 C CA . ASN A 1 190 ? -14.368 -9.246 21.136 1.00 70.94 190 ASN A CA 1
ATOM 1543 C C . ASN A 1 190 ? -13.828 -7.821 20.991 1.00 70.94 190 ASN A C 1
ATOM 1545 O O . ASN A 1 190 ? -14.386 -6.993 20.273 1.00 70.94 190 ASN A O 1
ATOM 1549 N N . VAL A 1 191 ? -12.652 -7.589 21.571 1.00 85.06 191 VAL A N 1
ATOM 1550 C CA . VAL A 1 191 ? -11.897 -6.352 21.363 1.00 85.06 191 VAL A CA 1
ATOM 1551 C C . VAL A 1 191 ? -11.381 -6.305 19.925 1.00 85.06 191 VAL A C 1
ATOM 1553 O O . VAL A 1 191 ? -10.857 -7.286 19.391 1.00 85.06 191 VAL A O 1
ATOM 1556 N N . SER A 1 192 ? -11.543 -5.151 19.290 1.00 87.06 192 SER A N 1
ATOM 1557 C CA . SER A 1 192 ? -11.055 -4.882 17.945 1.00 87.06 192 SER A CA 1
ATOM 1558 C C . SER A 1 192 ? -9.752 -4.089 17.997 1.00 87.06 192 SER A C 1
ATOM 1560 O O . SER A 1 192 ? -9.613 -3.161 18.791 1.00 87.06 192 SER A O 1
ATOM 1562 N N . HIS A 1 193 ? -8.808 -4.422 17.126 1.00 91.12 193 HIS A N 1
ATOM 1563 C CA . HIS A 1 193 ? -7.482 -3.810 17.084 1.00 91.12 193 HIS A CA 1
ATOM 1564 C C . HIS A 1 193 ? -7.270 -3.069 15.769 1.00 91.12 193 HIS A C 1
ATOM 1566 O O . HIS A 1 193 ? -7.630 -3.556 14.693 1.00 91.12 193 HIS A O 1
ATOM 1572 N N . VAL A 1 194 ? -6.683 -1.878 15.846 1.00 94.75 194 VAL A N 1
ATOM 1573 C CA . VAL A 1 194 ? -6.298 -1.102 14.670 1.00 94.75 194 VAL A CA 1
ATOM 1574 C C . VAL A 1 194 ? -4.966 -1.614 14.130 1.00 94.75 194 VAL A C 1
ATOM 1576 O O . VAL A 1 194 ? -3.988 -1.788 14.854 1.00 94.75 194 VAL A O 1
ATOM 1579 N N . HIS A 1 195 ? -4.937 -1.808 12.822 1.00 95.69 195 HIS A N 1
ATOM 1580 C CA . HIS A 1 195 ? -3.769 -2.089 12.012 1.00 95.69 195 HIS A CA 1
ATOM 1581 C C . HIS A 1 195 ? -3.417 -0.848 11.197 1.00 95.69 195 HIS A C 1
ATOM 1583 O O . HIS A 1 195 ? -4.279 -0.267 10.534 1.00 95.69 195 HIS A O 1
ATOM 1589 N N . PHE A 1 196 ? -2.153 -0.450 11.238 1.00 97.19 196 PHE A N 1
ATOM 1590 C CA . PHE A 1 196 ? -1.581 0.567 10.375 1.00 97.19 196 PHE A CA 1
ATOM 1591 C C . PHE A 1 196 ? -0.890 -0.111 9.197 1.00 97.19 196 PHE A C 1
ATOM 1593 O O . PHE A 1 196 ? 0.105 -0.818 9.367 1.00 97.19 196 PHE A O 1
ATOM 1600 N N . TYR A 1 197 ? -1.420 0.129 8.004 1.00 96.56 197 TYR A N 1
ATOM 1601 C CA . TYR A 1 197 ? -0.883 -0.407 6.765 1.00 96.56 197 TYR A CA 1
ATOM 1602 C C . TYR A 1 197 ? -0.202 0.704 5.974 1.00 96.56 197 TYR A C 1
ATOM 1604 O O . TYR A 1 197 ? -0.824 1.732 5.695 1.00 96.56 197 TYR A O 1
ATOM 1612 N N . PHE A 1 198 ? 1.043 0.473 5.567 1.00 96.50 198 PHE A N 1
ATOM 1613 C CA . PHE A 1 198 ? 1.781 1.359 4.672 1.00 96.50 198 PHE A CA 1
ATOM 1614 C C . PHE A 1 198 ? 2.334 0.571 3.491 1.00 96.50 198 PHE A C 1
ATOM 1616 O O . PHE A 1 198 ? 2.817 -0.552 3.635 1.00 96.50 198 PHE A O 1
ATOM 1623 N N . THR A 1 199 ? 2.258 1.149 2.296 1.00 94.50 199 THR A N 1
ATOM 1624 C CA . THR A 1 199 ? 2.799 0.543 1.078 1.00 94.50 199 THR A CA 1
ATOM 1625 C C . THR A 1 199 ? 3.415 1.594 0.186 1.00 94.50 199 THR A C 1
ATOM 1627 O O . THR A 1 199 ? 2.801 2.628 -0.055 1.00 94.50 199 THR A O 1
ATOM 1630 N N . VAL A 1 200 ? 4.573 1.277 -0.385 1.00 92.62 200 VAL A N 1
ATOM 1631 C CA . VAL A 1 200 ? 5.187 1.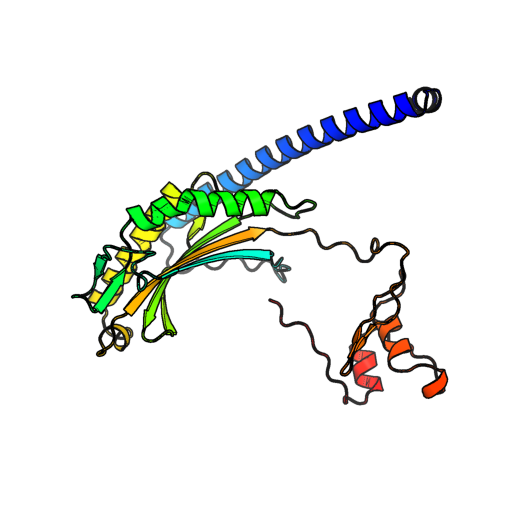989 -1.507 1.00 92.62 200 VAL A CA 1
ATOM 1632 C C . VAL A 1 200 ? 5.198 1.056 -2.706 1.00 92.62 200 VAL A C 1
ATOM 1634 O O . VAL A 1 200 ? 5.591 -0.102 -2.596 1.00 92.62 200 VAL A O 1
ATOM 1637 N N . ARG A 1 201 ? 4.766 1.543 -3.867 1.00 88.25 201 ARG A N 1
ATOM 1638 C CA . ARG A 1 201 ? 4.834 0.781 -5.118 1.00 88.25 201 ARG A CA 1
ATOM 1639 C C . ARG A 1 201 ? 5.846 1.413 -6.051 1.00 88.25 201 ARG A C 1
ATOM 1641 O O . ARG A 1 201 ? 5.719 2.601 -6.351 1.00 88.25 201 ARG A O 1
ATOM 1648 N N . TYR A 1 202 ? 6.786 0.616 -6.546 1.00 86.06 202 TYR A N 1
ATOM 1649 C CA . TYR A 1 202 ? 7.634 0.982 -7.682 1.00 86.06 202 TYR A CA 1
ATOM 1650 C C . TYR A 1 202 ? 7.175 0.247 -8.941 1.00 86.06 202 TYR A C 1
ATOM 1652 O O . TYR A 1 202 ? 6.483 -0.767 -8.872 1.00 86.06 202 TYR A O 1
ATOM 1660 N N . TYR A 1 203 ? 7.527 0.781 -10.105 1.00 80.06 203 TYR A N 1
ATOM 1661 C CA . TYR A 1 203 ? 6.980 0.338 -11.386 1.00 80.06 203 TYR A CA 1
ATOM 1662 C C . TYR A 1 203 ? 8.134 -0.016 -12.311 1.00 80.06 203 TYR A C 1
ATOM 1664 O O . TYR A 1 203 ? 8.602 0.862 -13.033 1.00 80.06 203 TYR A O 1
ATOM 1672 N N . PRO A 1 204 ? 8.666 -1.246 -12.242 1.00 69.31 204 PRO A N 1
ATOM 1673 C CA . PRO A 1 204 ? 9.746 -1.642 -13.130 1.00 69.31 204 PRO A CA 1
ATOM 1674 C C . PRO A 1 204 ? 9.247 -1.619 -14.576 1.00 69.31 204 PRO A C 1
ATOM 1676 O O . PRO A 1 204 ? 8.135 -2.055 -14.869 1.00 69.31 204 PRO A O 1
ATOM 1679 N N . THR A 1 205 ? 10.084 -1.124 -15.480 1.00 62.53 205 THR A N 1
ATOM 1680 C CA . THR A 1 205 ? 9.839 -1.173 -16.919 1.00 62.53 205 THR A CA 1
ATOM 1681 C C . THR A 1 205 ? 9.754 -2.638 -17.314 1.00 62.53 205 THR A C 1
ATOM 1683 O O . THR A 1 205 ? 10.679 -3.398 -17.003 1.00 62.53 205 THR A O 1
ATOM 1686 N N . PRO A 1 206 ? 8.669 -3.071 -17.981 1.00 55.50 206 PRO A N 1
ATOM 1687 C CA . PRO A 1 206 ? 8.607 -4.398 -18.556 1.00 55.50 206 PRO A CA 1
ATOM 1688 C C . PRO A 1 206 ? 9.845 -4.580 -19.431 1.00 55.50 206 PRO A C 1
ATOM 1690 O O . PRO A 1 206 ? 10.024 -3.859 -20.415 1.00 55.50 206 PRO A O 1
ATOM 1693 N N . LYS A 1 207 ? 10.729 -5.515 -19.070 1.00 47.91 207 LYS A N 1
ATOM 1694 C CA . LYS A 1 207 ? 11.827 -5.888 -19.960 1.00 47.91 207 LYS A CA 1
ATOM 1695 C C . LYS A 1 207 ? 11.185 -6.385 -21.249 1.00 47.91 207 LYS A C 1
ATOM 1697 O O . LYS A 1 207 ? 10.437 -7.362 -21.229 1.00 47.91 207 LYS A O 1
ATOM 1702 N N . CYS A 1 208 ? 11.411 -5.663 -22.345 1.00 40.84 208 CYS A N 1
ATOM 1703 C CA . CYS A 1 208 ? 10.860 -6.035 -23.637 1.00 40.84 208 CYS A CA 1
ATOM 1704 C C . CYS A 1 208 ? 11.331 -7.454 -23.985 1.00 40.84 208 CYS A C 1
ATOM 1706 O O . CYS A 1 208 ? 12.503 -7.784 -23.790 1.00 40.84 208 CYS A O 1
ATOM 1708 N N . VAL A 1 209 ? 10.418 -8.281 -24.500 1.00 43.41 209 VAL A N 1
ATOM 1709 C CA . VAL A 1 209 ? 10.695 -9.656 -24.958 1.00 43.41 209 VAL A CA 1
ATOM 1710 C C . VAL A 1 209 ? 11.862 -9.679 -25.957 1.00 43.41 209 VAL A C 1
ATOM 1712 O O . VAL A 1 209 ? 12.633 -10.627 -25.982 1.00 43.41 209 VAL A O 1
ATOM 1715 N N . SER A 1 210 ? 12.081 -8.577 -26.680 1.00 42.75 210 SER A N 1
ATOM 1716 C CA . SER A 1 210 ? 13.183 -8.404 -27.630 1.00 42.75 210 SER A CA 1
ATOM 1717 C C . SER A 1 210 ? 14.585 -8.271 -27.011 1.00 42.75 210 SER A C 1
ATOM 1719 O O . SER A 1 210 ? 15.544 -8.088 -27.751 1.00 42.75 210 SER A O 1
ATOM 1721 N N . ASN A 1 211 ? 14.739 -8.337 -25.681 1.00 40.62 211 ASN A N 1
ATOM 1722 C CA . ASN A 1 211 ? 16.040 -8.206 -25.006 1.00 40.62 211 ASN A CA 1
ATOM 1723 C C . ASN A 1 211 ? 16.284 -9.270 -23.918 1.00 40.62 211 ASN A C 1
ATOM 1725 O O . ASN A 1 211 ? 16.966 -9.013 -22.926 1.00 40.62 211 ASN A O 1
ATOM 1729 N N . TRP A 1 212 ? 15.757 -10.487 -24.095 1.00 40.97 212 TRP A N 1
ATOM 1730 C CA . TRP A 1 212 ? 16.082 -11.626 -23.216 1.00 40.97 212 TRP A CA 1
ATOM 1731 C C . TRP A 1 212 ? 17.519 -12.158 -23.402 1.00 40.97 212 TRP A C 1
ATOM 1733 O O . TRP A 1 212 ? 17.947 -13.051 -22.674 1.00 40.97 212 TRP A O 1
ATOM 1743 N N . GLY A 1 213 ? 18.295 -11.551 -24.307 1.00 44.62 213 GLY A N 1
ATOM 1744 C CA . GLY A 1 213 ? 19.601 -12.052 -24.720 1.00 44.62 213 GLY A CA 1
ATOM 1745 C C . GLY A 1 213 ? 19.462 -13.288 -25.611 1.00 44.62 213 GLY A C 1
ATOM 1746 O O . GLY A 1 213 ? 18.401 -13.892 -25.703 1.00 44.62 213 GLY A O 1
ATOM 1747 N N . ASN A 1 214 ? 20.553 -13.680 -26.268 1.00 46.66 214 ASN A N 1
ATOM 1748 C CA . ASN A 1 214 ? 20.595 -14.888 -27.106 1.00 46.66 214 ASN A CA 1
ATOM 1749 C C . ASN A 1 214 ? 20.684 -16.188 -26.281 1.00 46.66 214 ASN A C 1
ATOM 1751 O O . ASN A 1 214 ? 20.891 -17.263 -26.843 1.00 46.66 214 ASN A O 1
ATOM 1755 N N . ASP A 1 215 ? 20.591 -16.096 -24.952 1.00 46.09 215 ASP A N 1
ATOM 1756 C CA . ASP A 1 215 ? 20.714 -17.242 -24.058 1.00 46.09 215 ASP A CA 1
ATOM 1757 C C . ASP A 1 215 ? 19.371 -17.966 -23.966 1.00 46.09 215 ASP A C 1
ATOM 1759 O O . ASP A 1 215 ? 18.502 -17.680 -23.138 1.00 46.09 215 ASP A O 1
ATOM 1763 N N . ILE A 1 216 ? 19.213 -18.936 -24.863 1.00 48.69 216 ILE A N 1
ATOM 1764 C CA . ILE A 1 216 ? 18.121 -19.900 -24.839 1.00 48.69 216 ILE A CA 1
ATOM 1765 C C . ILE A 1 216 ? 18.291 -20.751 -23.581 1.00 48.69 216 ILE A C 1
ATOM 1767 O O . ILE A 1 216 ? 19.129 -21.655 -23.533 1.00 48.69 216 ILE A O 1
ATOM 1771 N N . LYS A 1 217 ? 17.491 -20.480 -22.546 1.00 53.06 217 LYS A N 1
ATOM 1772 C CA . LYS A 1 217 ? 17.435 -21.383 -21.397 1.00 53.06 217 LYS A CA 1
ATOM 1773 C C . LYS A 1 217 ? 16.828 -22.720 -21.838 1.00 53.06 217 LYS A C 1
ATOM 1775 O O . LYS A 1 217 ? 15.773 -22.715 -22.478 1.00 53.06 217 LYS A O 1
ATOM 1780 N N . PRO A 1 218 ? 17.461 -23.860 -21.511 1.00 55.34 218 PRO A N 1
ATOM 1781 C CA . PRO A 1 218 ? 16.862 -25.165 -21.752 1.00 55.34 218 PRO A CA 1
ATOM 1782 C C . PRO A 1 218 ? 15.526 -25.265 -21.009 1.00 55.34 218 PRO A C 1
ATOM 1784 O O . PRO A 1 218 ? 15.357 -24.673 -19.945 1.00 55.34 218 PRO A O 1
ATOM 1787 N N . VAL A 1 219 ? 14.577 -26.006 -21.584 1.00 58.50 219 VAL A N 1
ATOM 1788 C CA . VAL A 1 219 ? 13.268 -26.252 -20.966 1.00 58.50 219 VAL A CA 1
ATOM 1789 C C . VAL A 1 219 ? 13.477 -26.856 -19.578 1.00 58.50 219 VAL A C 1
ATOM 1791 O O . VAL A 1 219 ? 14.094 -27.914 -19.442 1.00 58.50 219 VAL A O 1
ATOM 1794 N N . GLU A 1 220 ? 12.960 -26.187 -18.549 1.00 62.06 220 GLU A N 1
ATOM 1795 C CA . GLU A 1 220 ? 12.986 -26.713 -17.189 1.00 62.06 220 GLU A CA 1
ATOM 1796 C C . GLU A 1 220 ? 11.782 -27.641 -17.015 1.00 62.06 220 GLU A C 1
ATOM 1798 O O . GLU A 1 220 ? 10.631 -27.206 -16.937 1.00 62.06 220 GLU A O 1
ATOM 1803 N N . HIS A 1 221 ? 12.051 -28.943 -16.994 1.00 65.62 221 HIS A N 1
ATOM 1804 C CA . HIS A 1 221 ? 11.042 -29.968 -16.752 1.00 65.62 221 HIS A CA 1
ATOM 1805 C C . HIS A 1 221 ? 10.717 -30.045 -15.258 1.00 65.62 221 HIS A C 1
ATOM 1807 O O . HIS A 1 221 ? 11.560 -30.472 -14.465 1.00 65.62 221 HIS A O 1
ATOM 1813 N N . LEU A 1 222 ? 9.496 -29.672 -14.865 1.00 63.31 222 LEU A N 1
ATOM 1814 C CA . LEU A 1 222 ? 8.997 -29.856 -13.500 1.00 63.31 222 LEU A CA 1
ATOM 1815 C C . LEU A 1 222 ? 7.972 -31.003 -13.455 1.00 63.31 222 LEU A C 1
ATOM 1817 O O . LEU A 1 222 ? 7.403 -31.369 -14.483 1.00 63.31 222 LEU A O 1
ATOM 1821 N N . PRO A 1 223 ? 7.683 -31.581 -12.272 1.00 54.00 223 PRO A N 1
ATOM 1822 C CA . PRO A 1 223 ? 6.803 -32.751 -12.161 1.00 54.00 223 PRO A CA 1
ATOM 1823 C C . PRO A 1 223 ? 5.380 -32.554 -12.706 1.00 54.00 223 PRO A C 1
ATOM 1825 O O . PRO A 1 223 ? 4.712 -33.533 -13.030 1.00 54.00 223 PRO A O 1
ATOM 1828 N N . PHE A 1 224 ? 4.907 -31.306 -12.787 1.00 53.09 224 PHE A N 1
ATOM 1829 C CA . PHE A 1 224 ? 3.523 -30.976 -13.147 1.00 53.09 224 PHE A CA 1
ATOM 1830 C C . PHE A 1 224 ? 3.393 -30.054 -14.366 1.00 53.09 224 PHE A C 1
ATOM 1832 O O . PHE A 1 224 ? 2.302 -29.948 -14.923 1.00 53.09 224 PHE A O 1
ATOM 1839 N N . PHE A 1 225 ? 4.469 -29.382 -14.777 1.00 57.03 225 PHE A N 1
ATOM 1840 C CA . PHE A 1 225 ? 4.489 -28.488 -15.932 1.00 57.03 225 PHE A CA 1
ATOM 1841 C C . PHE A 1 225 ? 5.924 -28.294 -16.432 1.00 57.03 225 PHE A C 1
ATOM 1843 O O . PHE A 1 225 ? 6.874 -28.394 -15.665 1.00 57.03 225 PHE A O 1
ATOM 1850 N N . ASP A 1 226 ? 6.080 -27.994 -17.715 1.00 57.28 226 ASP A N 1
ATOM 1851 C CA . ASP A 1 226 ? 7.357 -27.550 -18.274 1.00 57.28 226 ASP A CA 1
ATOM 1852 C C . ASP A 1 226 ? 7.397 -26.015 -18.230 1.00 57.28 226 ASP A C 1
ATOM 1854 O O . ASP A 1 226 ? 6.412 -25.363 -18.591 1.00 57.28 226 ASP A O 1
ATOM 1858 N N . ILE A 1 227 ? 8.526 -25.429 -17.831 1.00 59.94 227 ILE A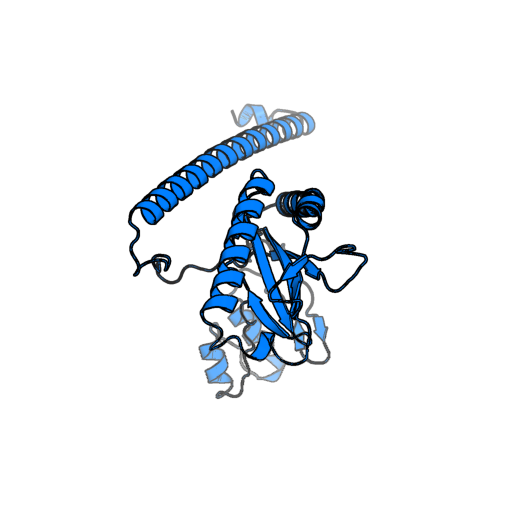 N 1
ATOM 1859 C CA . ILE A 1 227 ? 8.786 -23.998 -18.025 1.00 59.94 227 ILE A CA 1
ATOM 1860 C C . ILE A 1 227 ? 9.590 -23.841 -19.310 1.00 59.94 227 ILE A C 1
ATOM 1862 O O . ILE A 1 227 ? 10.649 -24.447 -19.481 1.00 59.94 227 ILE A O 1
ATOM 1866 N N . PHE A 1 228 ? 9.090 -23.003 -20.212 1.00 61.84 228 PHE A N 1
ATOM 1867 C CA . PHE A 1 228 ? 9.788 -22.636 -21.434 1.00 61.84 228 PHE A CA 1
ATOM 1868 C C . PHE A 1 228 ? 9.905 -21.117 -21.534 1.00 61.84 228 PHE A C 1
ATOM 1870 O O . PHE A 1 228 ? 9.080 -20.358 -21.024 1.00 61.84 228 PHE A O 1
ATOM 1877 N N . THR A 1 229 ? 10.949 -20.702 -22.233 1.00 57.47 229 THR A N 1
ATOM 1878 C CA . THR A 1 229 ? 11.254 -19.316 -22.552 1.00 57.47 229 THR A CA 1
ATOM 1879 C C . THR A 1 229 ? 11.161 -19.176 -24.065 1.00 57.47 229 THR A C 1
ATOM 1881 O O . THR A 1 229 ? 11.774 -19.975 -24.771 1.00 57.47 229 THR A O 1
ATOM 1884 N N . ALA A 1 230 ? 10.394 -18.204 -24.569 1.00 59.47 230 ALA A N 1
ATOM 1885 C CA . ALA A 1 230 ? 10.414 -17.882 -25.997 1.00 59.47 230 ALA A CA 1
ATOM 1886 C C . ALA A 1 230 ? 11.835 -17.442 -26.391 1.00 59.47 230 ALA A C 1
ATOM 1888 O O . ALA A 1 230 ? 12.438 -16.630 -25.689 1.00 59.47 230 ALA A O 1
ATOM 1889 N N . SER A 1 231 ? 12.384 -18.029 -27.454 1.00 59.84 231 SER A N 1
ATOM 1890 C CA . SER A 1 231 ? 13.827 -17.995 -27.742 1.00 59.84 231 SER A CA 1
ATOM 1891 C C . SER A 1 231 ? 14.245 -17.039 -28.858 1.00 59.84 231 SER A C 1
ATOM 1893 O O . SER A 1 231 ? 15.438 -16.881 -29.102 1.00 59.84 231 SER A O 1
ATOM 1895 N N . ASP A 1 232 ? 13.289 -16.444 -29.565 1.00 61.06 232 ASP A N 1
ATOM 1896 C CA . ASP A 1 232 ? 13.523 -15.570 -30.716 1.00 61.06 232 ASP A CA 1
ATOM 1897 C C . ASP A 1 232 ? 12.303 -14.666 -30.988 1.00 61.06 232 ASP A C 1
ATOM 1899 O O . ASP A 1 232 ? 11.309 -14.708 -30.260 1.00 61.06 232 ASP A O 1
ATOM 1903 N N . ASP A 1 233 ? 12.382 -13.863 -32.053 1.00 64.50 233 ASP A N 1
ATOM 1904 C CA . ASP A 1 233 ? 11.327 -12.942 -32.505 1.00 64.50 233 ASP A CA 1
ATOM 1905 C C . ASP A 1 233 ? 10.073 -13.647 -33.072 1.00 64.50 233 ASP A C 1
ATOM 1907 O O . ASP A 1 233 ? 9.145 -12.986 -33.550 1.00 64.50 233 ASP A O 1
ATOM 1911 N N . THR A 1 234 ? 10.015 -14.984 -33.056 1.00 65.50 234 THR A N 1
ATOM 1912 C CA . THR A 1 234 ? 8.827 -15.733 -33.478 1.00 65.50 234 THR A CA 1
ATOM 1913 C C . THR A 1 234 ? 7.712 -15.570 -32.450 1.00 65.50 234 THR A C 1
ATOM 1915 O O . THR A 1 234 ? 7.954 -15.517 -31.246 1.00 65.50 234 THR A O 1
ATOM 1918 N N . ASP A 1 235 ? 6.463 -15.572 -32.916 1.00 72.19 235 ASP A N 1
ATOM 1919 C CA . ASP A 1 235 ? 5.280 -15.540 -32.057 1.00 72.19 235 ASP A CA 1
ATOM 1920 C C . ASP A 1 235 ? 5.373 -16.565 -30.906 1.00 72.19 235 ASP A C 1
ATOM 1922 O O . ASP A 1 235 ? 5.565 -17.767 -31.122 1.00 72.19 235 ASP A O 1
ATOM 1926 N N . CYS A 1 236 ? 5.259 -16.082 -29.665 1.00 67.31 236 CYS A N 1
ATOM 1927 C CA . CYS A 1 236 ? 5.446 -16.916 -28.482 1.00 67.31 236 CYS A CA 1
ATOM 1928 C C . CYS A 1 236 ? 4.378 -18.010 -28.379 1.00 67.31 236 CYS A C 1
ATOM 1930 O O . CYS A 1 236 ? 4.694 -19.114 -27.943 1.00 67.31 236 CYS A O 1
ATOM 1932 N N . VAL A 1 237 ? 3.149 -17.755 -28.838 1.00 75.06 237 VAL A N 1
ATOM 1933 C CA . VAL A 1 237 ? 2.067 -18.745 -28.867 1.00 75.06 237 VAL A CA 1
ATOM 1934 C C . VAL A 1 237 ? 2.383 -19.839 -29.881 1.00 75.06 237 VAL A C 1
ATOM 1936 O O . VAL A 1 237 ? 2.202 -21.016 -29.576 1.00 75.06 237 VAL A O 1
ATOM 1939 N N . LEU A 1 238 ? 2.944 -19.488 -31.038 1.00 81.19 238 LEU A N 1
ATOM 1940 C CA . LEU A 1 238 ? 3.406 -20.465 -32.024 1.00 81.19 238 LEU A CA 1
ATOM 1941 C C . LEU A 1 238 ? 4.525 -21.358 -31.470 1.00 81.19 238 LEU A C 1
ATOM 1943 O O . LEU A 1 238 ? 4.486 -22.579 -31.656 1.00 81.19 238 LEU A O 1
ATOM 1947 N N . GLN A 1 239 ? 5.491 -20.777 -30.753 1.00 77.75 239 GLN A N 1
ATOM 1948 C CA . GLN A 1 239 ? 6.552 -21.537 -30.081 1.00 77.75 239 GLN A CA 1
ATOM 1949 C C . GLN A 1 239 ? 5.971 -22.500 -29.025 1.00 77.75 239 GLN A C 1
ATOM 1951 O O . GLN A 1 239 ? 6.314 -23.688 -29.022 1.00 77.75 239 GLN A O 1
ATOM 1956 N N . CYS A 1 240 ? 5.017 -22.041 -28.201 1.00 75.62 240 CYS A N 1
ATOM 1957 C CA . CYS A 1 240 ? 4.270 -22.896 -27.267 1.00 75.62 240 CYS A CA 1
ATOM 1958 C C . CYS A 1 240 ? 3.571 -24.056 -27.986 1.00 75.62 240 CYS A C 1
ATOM 1960 O O . CYS A 1 240 ? 3.649 -25.207 -27.555 1.00 75.62 240 CYS A O 1
ATOM 1962 N N . SER A 1 241 ? 2.874 -23.770 -29.085 1.00 81.12 241 SER A N 1
ATOM 1963 C CA . SER A 1 241 ? 2.059 -24.748 -29.809 1.00 81.12 241 SER A CA 1
ATOM 1964 C C . SER A 1 241 ? 2.902 -25.865 -30.412 1.00 81.12 241 SER A C 1
ATOM 1966 O O . SER A 1 241 ? 2.554 -27.041 -30.265 1.00 81.12 241 SER A O 1
ATOM 1968 N N . LYS A 1 242 ? 4.051 -25.528 -31.018 1.00 83.12 242 LYS A N 1
ATOM 1969 C CA . LYS A 1 242 ? 5.015 -26.521 -31.534 1.00 83.12 242 LYS A CA 1
ATOM 1970 C C . LYS A 1 242 ? 5.561 -27.416 -30.428 1.00 83.12 242 LYS A C 1
ATOM 1972 O O . LYS A 1 242 ? 5.863 -28.581 -30.675 1.00 83.12 242 LYS A O 1
ATOM 1977 N N . ARG A 1 243 ? 5.629 -26.903 -29.199 1.00 76.44 243 ARG A N 1
ATOM 1978 C CA . ARG A 1 243 ? 6.077 -27.654 -28.026 1.00 76.44 243 ARG A CA 1
ATOM 1979 C C . ARG A 1 243 ? 4.995 -28.553 -27.425 1.00 76.44 243 ARG A C 1
ATOM 1981 O O . ARG A 1 243 ? 5.312 -29.673 -27.030 1.00 76.44 243 ARG A O 1
ATOM 1988 N N . ILE A 1 244 ? 3.742 -28.098 -27.359 1.00 77.12 244 ILE A N 1
ATOM 1989 C CA . ILE A 1 244 ? 2.599 -28.908 -26.890 1.00 77.12 244 ILE A CA 1
ATOM 1990 C C . ILE A 1 244 ? 2.333 -30.062 -27.872 1.00 77.12 244 ILE A C 1
ATOM 1992 O O . ILE A 1 244 ? 2.078 -31.201 -27.459 1.00 77.12 244 ILE A O 1
ATOM 1996 N N . TRP A 1 245 ? 2.439 -29.782 -29.175 1.00 83.38 245 TRP A N 1
ATOM 1997 C CA . TRP A 1 245 ? 2.208 -30.742 -30.254 1.00 83.38 245 TRP A CA 1
ATOM 1998 C C . TRP A 1 245 ? 3.439 -30.928 -31.151 1.00 83.38 245 TRP A C 1
ATOM 2000 O O . TRP A 1 245 ? 3.405 -30.539 -32.321 1.00 83.38 245 TRP A O 1
ATOM 2010 N N . PRO A 1 246 ? 4.512 -31.558 -30.638 1.00 82.75 246 PRO A N 1
ATOM 2011 C CA . PRO A 1 246 ? 5.721 -31.776 -31.418 1.00 82.75 246 PRO A CA 1
ATOM 2012 C C . PRO A 1 246 ? 5.449 -32.735 -32.581 1.00 82.75 246 PRO A C 1
ATOM 2014 O O . PRO A 1 246 ? 4.686 -33.703 -32.442 1.00 82.75 246 PRO A O 1
ATOM 2017 N N . VAL A 1 247 ? 6.078 -32.469 -33.730 1.00 85.25 247 VAL A N 1
ATOM 2018 C CA . VAL A 1 247 ? 5.895 -33.243 -34.971 1.00 85.25 247 VAL A CA 1
ATOM 2019 C C . VAL A 1 247 ? 6.214 -34.717 -34.739 1.00 85.25 247 VAL A C 1
ATOM 2021 O O . VAL A 1 247 ? 5.488 -35.584 -35.218 1.00 85.25 247 VAL A O 1
ATOM 2024 N N . GLU A 1 248 ? 7.233 -35.008 -33.935 1.00 84.88 248 GLU A N 1
ATOM 2025 C CA . GLU A 1 248 ? 7.694 -36.359 -33.616 1.00 84.88 248 GLU A CA 1
ATOM 2026 C C . GLU A 1 248 ? 6.609 -37.199 -32.930 1.00 84.88 248 GLU A C 1
ATOM 2028 O O . GLU A 1 248 ? 6.555 -38.413 -33.111 1.00 84.88 248 GLU A O 1
ATOM 2033 N N . LYS A 1 249 ? 5.728 -36.557 -32.151 1.00 81.19 249 LYS A N 1
ATOM 2034 C CA . LYS A 1 249 ? 4.659 -37.233 -31.400 1.00 81.19 249 LYS A CA 1
ATOM 2035 C C . LYS A 1 249 ? 3.314 -37.202 -32.123 1.00 81.19 249 LYS A C 1
ATOM 2037 O O . LYS A 1 249 ? 2.517 -38.120 -31.952 1.00 81.19 249 LYS A O 1
ATOM 2042 N N . TRP A 1 250 ? 3.042 -36.149 -32.894 1.00 83.75 250 TRP A N 1
ATOM 2043 C CA . TRP A 1 250 ? 1.711 -35.887 -33.457 1.00 83.75 250 TRP A CA 1
ATOM 2044 C C . TRP A 1 250 ? 1.652 -35.928 -34.989 1.00 83.75 250 TRP A C 1
ATOM 2046 O O . TRP A 1 250 ? 0.570 -35.792 -35.555 1.00 83.75 250 TRP A O 1
ATOM 2056 N N . GLY A 1 251 ? 2.786 -36.104 -35.672 1.00 85.00 251 GLY A N 1
ATOM 2057 C CA . GLY A 1 251 ? 2.876 -36.287 -37.126 1.00 85.00 251 GLY A CA 1
ATOM 2058 C C . GLY A 1 251 ? 2.541 -35.054 -37.973 1.00 85.00 251 GLY A C 1
ATOM 2059 O O . GLY A 1 251 ? 2.588 -35.131 -39.198 1.00 85.00 251 GLY A O 1
ATOM 2060 N N . LYS A 1 252 ? 2.198 -33.919 -37.352 1.00 86.81 252 LYS A N 1
ATOM 2061 C CA . LYS A 1 252 ? 1.863 -32.662 -38.031 1.00 86.81 252 LYS A CA 1
ATOM 2062 C C . LYS A 1 252 ? 2.384 -31.468 -37.241 1.00 86.81 252 LYS A C 1
ATOM 2064 O O . LYS A 1 252 ? 2.144 -31.378 -36.037 1.00 86.81 252 LYS A O 1
ATOM 2069 N N . GLU A 1 253 ? 3.024 -30.538 -37.945 1.00 86.19 253 GLU A N 1
ATOM 2070 C CA . GLU A 1 253 ? 3.529 -29.298 -37.357 1.00 86.19 253 GLU A CA 1
ATOM 2071 C C . GLU A 1 253 ? 2.392 -28.454 -36.771 1.00 86.19 253 GLU A C 1
ATOM 2073 O O . GLU A 1 253 ? 1.302 -28.335 -37.343 1.00 86.19 253 GLU A O 1
ATOM 2078 N N . ALA A 1 254 ? 2.634 -27.917 -35.579 1.00 87.12 254 ALA A N 1
ATOM 2079 C CA . ALA A 1 254 ? 1.741 -26.969 -34.943 1.00 87.12 254 ALA A CA 1
ATOM 2080 C C . ALA A 1 254 ? 1.895 -25.593 -35.597 1.00 87.12 254 ALA A C 1
ATOM 2082 O O . ALA A 1 254 ? 3.008 -25.100 -35.790 1.00 87.12 254 ALA A O 1
ATOM 2083 N N . THR A 1 255 ? 0.767 -24.987 -35.944 1.00 89.06 255 THR A N 1
ATOM 2084 C CA . THR A 1 255 ? 0.693 -23.691 -36.637 1.00 89.06 255 THR A CA 1
ATOM 2085 C C . THR A 1 255 ? -0.161 -22.691 -35.860 1.00 89.06 255 THR A C 1
ATOM 2087 O O . THR A 1 255 ? -0.598 -21.679 -36.403 1.00 89.06 255 THR A O 1
ATOM 2090 N N . GLU A 1 256 ? -0.501 -23.016 -34.616 1.00 86.62 256 GLU A N 1
ATOM 2091 C CA . GLU A 1 256 ? -1.372 -22.223 -33.764 1.00 86.62 256 GLU A CA 1
ATOM 2092 C C . GLU A 1 256 ? -0.575 -21.060 -33.157 1.00 86.62 256 GLU A C 1
ATOM 2094 O O . GLU A 1 256 ? 0.176 -21.236 -32.206 1.00 86.62 256 GLU A O 1
ATOM 2099 N N . ASP A 1 257 ? -0.757 -19.873 -33.724 1.00 82.50 257 ASP A N 1
ATOM 2100 C CA . ASP A 1 257 ? -0.170 -18.586 -33.315 1.00 82.50 257 ASP A CA 1
ATOM 2101 C C . ASP A 1 257 ? -1.127 -17.747 -32.438 1.00 82.50 257 ASP A C 1
ATOM 2103 O O . ASP A 1 257 ? -0.849 -16.603 -32.103 1.00 82.50 257 ASP A O 1
ATOM 2107 N N . THR A 1 258 ? -2.287 -18.294 -32.056 1.00 80.19 258 THR A N 1
ATOM 2108 C CA . THR A 1 258 ? -3.223 -17.645 -31.129 1.00 80.19 258 THR A CA 1
ATOM 2109 C C . THR A 1 258 ? -3.810 -18.637 -30.133 1.00 80.19 258 THR A C 1
ATOM 2111 O O . THR A 1 258 ? -3.946 -19.832 -30.407 1.00 80.19 258 THR A O 1
ATOM 2114 N N . ILE A 1 259 ? -4.205 -18.122 -28.967 1.00 77.75 259 ILE A N 1
ATOM 2115 C CA . ILE A 1 259 ? -4.849 -18.898 -27.900 1.00 77.75 259 ILE A CA 1
ATOM 2116 C C . ILE A 1 259 ? -6.127 -19.589 -28.406 1.00 77.75 259 ILE A C 1
ATOM 2118 O O . ILE A 1 259 ? -6.349 -20.765 -28.122 1.00 77.75 259 ILE A O 1
ATOM 2122 N N . ASP A 1 260 ? -6.935 -18.905 -29.218 1.00 79.69 260 ASP A N 1
ATOM 2123 C CA . ASP A 1 260 ? -8.172 -19.471 -29.772 1.00 79.69 260 ASP A CA 1
ATOM 2124 C C . ASP A 1 260 ? -7.902 -20.679 -30.677 1.00 79.69 260 ASP A C 1
ATOM 2126 O O . ASP A 1 260 ? -8.622 -21.680 -30.625 1.00 79.69 260 ASP A O 1
ATOM 2130 N N . LYS A 1 261 ? -6.824 -20.628 -31.473 1.00 84.69 261 LYS A N 1
ATOM 2131 C CA . LYS A 1 261 ? -6.402 -21.753 -32.318 1.00 84.69 261 LYS A CA 1
ATOM 2132 C C . LYS A 1 261 ? -5.957 -22.954 -31.473 1.00 84.69 261 LYS A C 1
ATOM 2134 O O . LYS A 1 261 ? -6.287 -24.089 -31.822 1.00 84.69 261 LYS A O 1
ATOM 2139 N N . ILE A 1 262 ? -5.293 -22.717 -30.336 1.00 80.19 262 ILE A N 1
ATOM 2140 C CA . ILE A 1 262 ? -4.941 -23.766 -29.361 1.00 80.19 262 ILE A CA 1
ATOM 2141 C C . ILE A 1 262 ? -6.209 -24.412 -28.785 1.00 80.19 262 ILE A C 1
ATOM 2143 O O . ILE A 1 262 ? -6.322 -25.640 -28.780 1.00 80.19 262 ILE A O 1
ATOM 2147 N N . ILE A 1 263 ? -7.182 -23.609 -28.340 1.00 77.31 263 ILE A N 1
ATOM 2148 C CA . ILE A 1 263 ? -8.456 -24.103 -27.786 1.00 77.31 263 ILE A CA 1
ATOM 2149 C C . ILE A 1 263 ? -9.203 -24.951 -28.820 1.00 77.31 263 ILE A C 1
ATOM 2151 O O . ILE A 1 263 ? -9.686 -26.040 -28.492 1.00 77.31 263 ILE A O 1
ATOM 2155 N N . ALA A 1 264 ? -9.252 -24.490 -30.072 1.00 86.88 264 ALA A N 1
ATOM 2156 C CA . ALA A 1 264 ? -9.891 -25.209 -31.168 1.00 86.88 264 ALA A CA 1
ATOM 2157 C C . ALA A 1 264 ? -9.213 -26.562 -31.445 1.00 86.88 264 ALA A C 1
ATOM 2159 O O . ALA A 1 264 ? -9.899 -27.584 -31.516 1.00 86.88 264 ALA A O 1
ATOM 2160 N N . ARG A 1 265 ? -7.874 -26.606 -31.532 1.00 87.12 265 ARG A N 1
ATOM 2161 C CA . ARG A 1 265 ? -7.117 -27.855 -31.749 1.00 87.12 265 ARG A CA 1
ATOM 2162 C C . ARG A 1 265 ? -7.250 -28.835 -30.588 1.00 87.12 265 ARG A C 1
ATOM 2164 O O . ARG A 1 265 ? -7.355 -30.039 -30.812 1.00 87.12 265 ARG A O 1
ATOM 2171 N N . ALA A 1 266 ? -7.291 -28.330 -29.358 1.00 84.19 266 ALA A N 1
ATOM 2172 C CA . ALA A 1 266 ? -7.533 -29.142 -28.171 1.00 84.19 266 ALA A CA 1
ATOM 2173 C C . ALA A 1 266 ? -9.001 -29.600 -28.037 1.00 84.19 266 ALA A C 1
ATOM 2175 O O . ALA A 1 266 ? -9.322 -30.357 -27.120 1.00 84.19 266 ALA A O 1
ATOM 2176 N N . GLY A 1 267 ? -9.912 -29.139 -28.906 1.00 83.12 267 GLY A N 1
ATOM 2177 C CA . GLY A 1 267 ? -11.343 -29.435 -28.814 1.00 83.12 267 GLY A CA 1
ATOM 2178 C C . GLY A 1 267 ? -11.960 -28.952 -27.498 1.00 83.12 267 GLY A C 1
ATOM 2179 O O . GLY A 1 267 ? -12.762 -29.666 -26.899 1.00 83.12 267 GLY A O 1
ATOM 2180 N N . GLY A 1 268 ? -11.512 -27.797 -26.992 1.00 72.12 268 GLY A N 1
ATOM 2181 C CA . GLY A 1 268 ? -11.930 -27.252 -25.695 1.00 72.12 268 GLY A CA 1
ATOM 2182 C C . GLY A 1 268 ? -11.338 -27.964 -24.471 1.00 72.12 268 GLY A C 1
ATOM 2183 O O . GLY A 1 268 ? -11.604 -27.553 -23.346 1.00 72.12 268 GLY A O 1
ATOM 2184 N N . LYS A 1 269 ? -10.511 -29.003 -24.653 1.00 73.69 269 LYS A N 1
ATOM 2185 C CA . LYS A 1 269 ? -9.861 -29.758 -23.564 1.00 73.69 269 LYS A CA 1
ATOM 2186 C C . LYS A 1 269 ? -8.500 -29.169 -23.187 1.00 73.69 269 LYS A C 1
ATOM 2188 O O . LYS A 1 269 ? -7.512 -29.890 -23.075 1.00 73.69 269 LYS A O 1
ATOM 2193 N N . VAL A 1 270 ? -8.440 -27.853 -23.023 1.00 64.25 270 VAL A N 1
ATOM 2194 C CA . VAL A 1 270 ? -7.240 -27.144 -22.569 1.00 64.25 270 VAL A CA 1
ATOM 2195 C C . VAL A 1 270 ? -7.614 -26.224 -21.414 1.00 64.25 270 VAL A C 1
ATOM 2197 O O . VAL A 1 270 ? -8.614 -25.515 -21.477 1.00 64.25 270 VAL A O 1
ATOM 2200 N N . CYS A 1 271 ? -6.822 -26.257 -20.345 1.00 54.50 271 CYS A N 1
ATOM 2201 C CA . CYS A 1 271 ? -6.923 -25.305 -19.246 1.00 54.50 271 CYS A CA 1
ATOM 2202 C C . CYS A 1 271 ? -5.818 -24.269 -19.436 1.00 54.50 271 CYS A C 1
ATOM 2204 O O . CYS A 1 271 ? -4.638 -24.611 -19.388 1.00 54.50 271 CYS A O 1
ATOM 2206 N N . ILE A 1 272 ? -6.202 -23.023 -19.698 1.00 62.66 272 ILE A N 1
ATOM 2207 C CA . ILE A 1 272 ? -5.258 -21.922 -19.884 1.00 62.66 272 ILE A CA 1
ATOM 2208 C C . ILE A 1 272 ? -5.285 -21.102 -18.611 1.00 62.66 272 ILE A C 1
ATOM 2210 O O . ILE A 1 272 ? -6.230 -20.359 -18.350 1.00 62.66 272 ILE A O 1
ATOM 2214 N N . VAL A 1 273 ? -4.249 -21.278 -17.800 1.00 48.62 273 VAL A N 1
ATOM 2215 C CA . VAL A 1 273 ? -4.079 -20.501 -16.580 1.00 48.62 273 VAL A CA 1
ATOM 2216 C C . VAL A 1 273 ? -3.496 -19.158 -16.986 1.00 48.62 273 VAL A C 1
ATOM 2218 O O . VAL A 1 273 ? -2.306 -19.038 -17.266 1.00 48.62 273 VAL A O 1
ATOM 2221 N N . GLN A 1 274 ? -4.350 -18.144 -17.061 1.00 47.53 274 GLN A N 1
ATOM 2222 C CA . GLN A 1 274 ? -3.869 -16.771 -17.057 1.00 47.53 274 GLN A CA 1
ATOM 2223 C C . GLN A 1 274 ? -3.423 -16.464 -15.627 1.00 47.53 274 GLN A C 1
ATOM 2225 O O . GLN A 1 274 ? -4.170 -16.792 -14.697 1.00 47.53 274 GLN A O 1
ATOM 2230 N N . PRO A 1 275 ? -2.235 -15.869 -15.414 1.00 42.81 275 PRO A N 1
ATOM 2231 C CA . PRO A 1 275 ? -1.915 -15.350 -14.099 1.00 42.81 275 PRO A CA 1
ATOM 2232 C C . PRO A 1 275 ? -3.073 -14.443 -13.687 1.00 42.81 275 PRO A C 1
ATOM 2234 O O . PRO A 1 275 ? -3.470 -13.562 -14.454 1.00 42.81 275 PRO A O 1
ATOM 2237 N N . GLN A 1 276 ? -3.659 -14.696 -12.511 1.00 36.19 276 GLN A N 1
ATOM 2238 C CA . GLN A 1 276 ? -4.534 -13.704 -11.903 1.00 36.19 276 GLN A CA 1
ATOM 2239 C C . GLN A 1 276 ? -3.725 -12.415 -11.886 1.00 36.19 276 GLN A C 1
ATOM 2241 O O . GLN A 1 276 ? -2.612 -12.401 -11.369 1.00 36.19 276 GLN A O 1
ATOM 2246 N N . PHE A 1 277 ? -4.237 -11.390 -12.561 1.00 36.97 277 PHE A N 1
ATOM 2247 C CA . PHE A 1 277 ? -3.656 -10.061 -12.550 1.00 36.97 277 PHE A CA 1
ATOM 2248 C C . PHE A 1 277 ? -3.557 -9.621 -11.079 1.00 36.97 277 PHE A C 1
ATOM 2250 O O . PHE A 1 277 ? -4.560 -9.202 -10.502 1.00 36.97 277 PHE A O 1
ATOM 2257 N N . TYR A 1 278 ? -2.385 -9.810 -10.472 1.00 34.16 278 TYR A N 1
ATOM 2258 C CA . TYR A 1 278 ? -2.027 -9.342 -9.134 1.00 34.16 278 TYR A CA 1
ATOM 2259 C C . TYR A 1 278 ? -1.402 -7.971 -9.265 1.00 34.16 278 TYR A C 1
ATOM 2261 O O . TYR A 1 278 ? -0.434 -7.908 -10.046 1.00 34.16 278 TYR A O 1
#

Organism: NCBI:txid417178

Radius of gyration: 27.13 Å; chains: 1; bounding box: 69×61×64 Å

Sequence (278 aa):
MYSFFNSLSIEDQDKMVGEKLHTMNLEWEKSNLEAADERSRRAREMARQMMARSDPNRVGFYDPGPVRRQIGVPLHFDKSCEFSNIEPYPVSYVGGQIIGFRKETILAAIPEMESMYNEAHSHRDTERSPNGYFSFHIHTGGQRRVGTRAVGTMREFLADDLDILFKEFDNLIDDIVKIKAGYEFLFEDNVSHVHFYFTVRYYPTPKCVSNWGNDIKPVEHLPFFDIFTASDDTDCVLQCSKRIWPVEKWGKEATEDTIDKIIARAGGKVCIVQPQFY

Secondary structure (DSSP, 8-state):
-HHHHTTS-HHHHHHHHHHHHHHHHHHHHHHHHHHHHHHHHHHHHHHHHHHTTT-TT--S----SS-----PEEEEEEEETTSTTT-SSPEEEGGGTEEE--HHHHHTTHHHHHHHHHHHHH-SSEEEEEEEEEEEEEEETTEEEEEPPPEEE-GGGHHHHHHHHHHHHHHHHHHHHHH-TT-GGGSSSS-EEEEEEEEEEEEE----GGGS-S--PPPEE-SS-EE----SSS-HHHHHHHHHS-HHHHSS-----SHHHHHHHTTT-----PPP--